Protein AF-T1EV14-F1 (afdb_monomer_lite)

Foldseek 3Di:
DDDDADPDDDCLPPPDDDPDPVVVVVSVVVVCPDNNVVVVVVVVVVVVVDDDDDDDQDDDDFPDPDPVRVVVVVCVSCVVVVNHPVNDPDDDDPPPDFLVVVVVVLVVVLVVLVVCLVVLVVVVVVCCVVPVPCLVPDPDVDDPPDPDPPVPCDVPDPPPPPVQDSSNVVSVVSNVVSVVVNVVSCVPSVDPVSVVVVVVWCVLLPDCPCLVVVCVVCVVPDDSVVVVVVSVVLNVVCVVVVHDPPHPVVVVVVVVVVVD

Secondary structure (DSSP, 8-state):
------SS--GGGTT---S-HHHHHHHHHHHHTSHHHHHHHHHHHHHHH-PPPP--------S--SHHHHHHHHHHHHHHTT--GGG-----------HHHHHHHHHHHHHHHHHHHHTHHHHHHHHHHH-HHHHHS---------PPPGGG--TTS--------HHHHHHHHHHHHHHHHHHHHHHHH--HHHHHHHHHHHHHTT--TTHHHHHHHTTTTS-HHHHHHHHHHHHHHHHHTT-----HHHHHHHHHHTT-

pLDDT: mean 75.26, std 12.66, range [36.59, 91.75]

Radius of gyration: 29.51 Å; chains: 1; bounding box: 65×47×76 Å

Structure (mmCIF, N/CA/C/O backbone):
data_AF-T1EV14-F1
#
_entry.id   AF-T1EV14-F1
#
loop_
_atom_site.group_PDB
_atom_site.id
_atom_site.type_symbol
_atom_site.label_atom_id
_atom_site.label_alt_id
_atom_site.label_comp_id
_atom_site.label_asym_id
_atom_site.label_entity_id
_atom_site.label_seq_id
_atom_site.pdbx_PDB_ins_code
_atom_site.Cartn_x
_atom_site.Cartn_y
_atom_site.Cartn_z
_atom_site.occupancy
_atom_site.B_iso_or_equiv
_atom_site.auth_seq_id
_atom_site.auth_comp_id
_atom_site.auth_asym_id
_atom_site.auth_atom_id
_atom_site.pdbx_PDB_model_num
ATOM 1 N N . MET A 1 1 ? -27.872 5.204 -32.846 1.00 36.59 1 MET A N 1
ATOM 2 C CA . MET A 1 1 ? -27.290 5.039 -34.197 1.00 36.59 1 MET A CA 1
ATOM 3 C C . MET A 1 1 ? -25.788 4.850 -34.005 1.00 36.59 1 MET A C 1
ATOM 5 O O . MET A 1 1 ? -25.143 5.779 -33.540 1.00 36.59 1 MET A O 1
ATOM 9 N N . GLY A 1 2 ? -25.266 3.631 -34.166 1.00 45.31 2 GLY A N 1
ATOM 10 C CA . GLY A 1 2 ? -23.868 3.319 -33.837 1.00 45.31 2 GLY A CA 1
ATOM 11 C C . GLY A 1 2 ? -22.901 3.924 -34.853 1.00 45.31 2 GLY A C 1
ATOM 12 O O . GLY A 1 2 ? -23.088 3.741 -36.054 1.00 45.31 2 GLY A O 1
ATOM 13 N N . LEU A 1 3 ? -21.887 4.653 -34.382 1.00 49.78 3 LEU A N 1
ATOM 14 C CA . LEU A 1 3 ? -20.785 5.104 -35.233 1.00 49.78 3 LEU A CA 1
ATOM 15 C C . LEU A 1 3 ? -19.987 3.872 -35.701 1.00 49.78 3 LEU A C 1
ATOM 17 O O . LEU A 1 3 ? -19.650 3.031 -34.865 1.00 49.78 3 LEU A O 1
ATOM 21 N N . PRO A 1 4 ? -19.676 3.732 -37.001 1.00 55.75 4 PRO A N 1
ATOM 22 C CA . PRO A 1 4 ? -18.829 2.644 -37.475 1.00 55.75 4 PRO A CA 1
ATOM 23 C C . PRO A 1 4 ? -17.410 2.835 -36.923 1.00 55.75 4 PRO A C 1
ATOM 25 O O . PRO A 1 4 ? -16.736 3.811 -37.253 1.00 55.75 4 PRO A O 1
ATOM 28 N N . PHE A 1 5 ? -16.977 1.922 -36.053 1.00 56.78 5 PHE A N 1
ATOM 29 C CA . PHE A 1 5 ? -15.622 1.910 -35.498 1.00 56.78 5 PHE A CA 1
ATOM 30 C C . PHE A 1 5 ? -14.610 1.443 -36.549 1.00 56.78 5 PHE A C 1
ATOM 32 O O . PHE A 1 5 ? -14.900 0.547 -37.348 1.00 56.78 5 PHE A O 1
ATOM 39 N N . SER A 1 6 ? -13.411 2.032 -36.550 1.00 61.56 6 SER A N 1
ATOM 40 C CA . SER A 1 6 ? -12.388 1.668 -37.532 1.00 61.56 6 SER A CA 1
ATOM 41 C C . SER A 1 6 ? -11.814 0.288 -37.213 1.00 61.56 6 SER A C 1
ATOM 43 O O . SER A 1 6 ? -11.165 0.093 -36.187 1.00 61.56 6 SER A O 1
ATOM 45 N N . SER A 1 7 ? -11.983 -0.679 -38.122 1.00 59.12 7 SER A N 1
ATOM 46 C CA . SER A 1 7 ? -11.382 -2.015 -37.971 1.00 59.12 7 SER A CA 1
ATOM 47 C C . SER A 1 7 ? -9.873 -2.035 -38.260 1.00 59.12 7 SER A C 1
ATOM 49 O O . SER A 1 7 ? -9.224 -3.067 -38.086 1.00 59.12 7 SER A O 1
ATOM 51 N N . LYS A 1 8 ? -9.310 -0.926 -38.761 1.00 58.88 8 LYS A N 1
ATOM 52 C CA . LYS A 1 8 ? -7.916 -0.817 -39.207 1.00 58.88 8 LYS A CA 1
ATOM 53 C C . LYS A 1 8 ? -7.187 0.246 -38.391 1.00 58.88 8 LYS A C 1
ATOM 55 O O . LYS A 1 8 ? -7.695 1.350 -38.200 1.00 58.88 8 LYS A O 1
ATOM 60 N N . LYS A 1 9 ? -5.979 -0.085 -37.930 1.00 60.19 9 LYS A N 1
ATOM 61 C CA . LYS A 1 9 ? -5.052 0.870 -37.311 1.00 60.19 9 LYS A CA 1
ATOM 62 C C . LYS A 1 9 ? -4.341 1.644 -38.424 1.00 60.19 9 LYS A C 1
ATOM 64 O O . LYS A 1 9 ? -3.832 1.026 -39.357 1.00 60.19 9 LYS A O 1
ATOM 69 N N . GLU A 1 10 ? -4.305 2.973 -38.350 1.00 61.81 10 GLU A N 1
ATOM 70 C CA . GLU A 1 10 ? -3.514 3.775 -39.291 1.00 61.81 10 GLU A CA 1
ATOM 71 C C . GLU A 1 10 ? -2.018 3.610 -38.995 1.00 61.81 10 GLU A C 1
ATOM 73 O O . GLU A 1 10 ? -1.542 3.952 -37.914 1.00 61.81 10 GLU A O 1
ATOM 78 N N . THR A 1 11 ? -1.259 3.117 -39.975 1.00 57.94 11 THR A N 1
ATOM 79 C CA . THR A 1 11 ? 0.198 2.907 -39.871 1.00 57.94 11 THR A CA 1
ATOM 80 C C . THR A 1 11 ? 1.001 4.209 -39.874 1.00 57.94 11 THR A C 1
ATOM 82 O O . THR A 1 11 ? 2.186 4.206 -39.534 1.00 57.94 11 THR A O 1
ATOM 85 N N . ALA A 1 12 ? 0.351 5.334 -40.203 1.00 56.31 12 ALA A N 1
ATOM 86 C CA . ALA A 1 12 ? 0.970 6.637 -40.445 1.00 56.31 12 ALA A CA 1
ATOM 87 C C . ALA A 1 12 ? 1.837 7.166 -39.289 1.00 56.31 12 ALA A C 1
ATOM 89 O O . ALA A 1 12 ? 2.718 7.981 -39.544 1.00 56.31 12 ALA A O 1
ATOM 90 N N . PHE A 1 13 ? 1.617 6.702 -38.054 1.00 59.62 13 PHE A N 1
ATOM 91 C CA . PHE A 1 13 ? 2.358 7.151 -36.867 1.00 59.62 13 PHE A CA 1
ATOM 92 C C . PHE A 1 13 ? 3.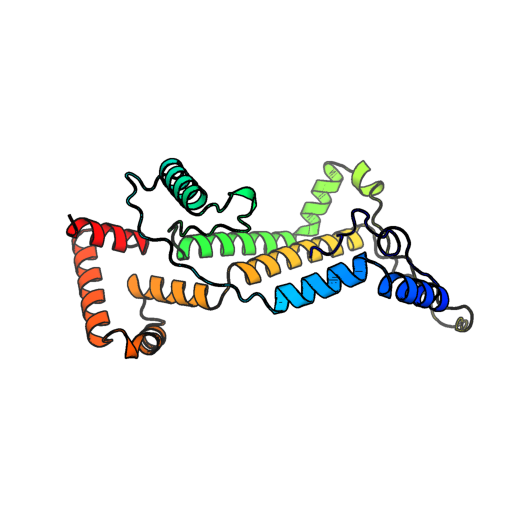126 6.041 -36.139 1.00 59.62 13 PHE A C 1
ATOM 94 O O . PHE A 1 13 ? 3.804 6.329 -35.158 1.00 59.62 13 PHE A O 1
ATOM 101 N N . ILE A 1 14 ? 3.023 4.785 -36.588 1.00 56.50 14 ILE A N 1
ATOM 102 C CA . ILE A 1 14 ? 3.592 3.629 -35.873 1.00 56.50 14 ILE A CA 1
ATOM 103 C C . ILE A 1 14 ? 4.782 3.036 -36.635 1.00 56.50 14 ILE A C 1
ATOM 105 O O . ILE A 1 14 ? 5.773 2.659 -36.016 1.00 56.50 14 ILE A O 1
ATOM 109 N N . GLU A 1 15 ? 4.719 2.981 -37.968 1.00 57.16 15 GLU A N 1
ATOM 110 C CA . GLU A 1 15 ? 5.706 2.237 -38.768 1.00 57.16 15 GLU A CA 1
ATOM 111 C C . GLU A 1 15 ? 6.774 3.127 -39.418 1.00 57.16 15 GLU A C 1
ATOM 113 O O . GLU A 1 15 ? 7.912 2.696 -39.598 1.00 57.16 15 GLU A O 1
ATOM 118 N N . THR A 1 16 ? 6.457 4.385 -39.741 1.00 58.09 16 THR A N 1
ATOM 119 C CA . THR A 1 16 ? 7.393 5.295 -40.422 1.00 58.09 16 THR A CA 1
ATOM 120 C C . THR A 1 16 ? 7.333 6.704 -39.844 1.00 58.09 16 THR A C 1
ATOM 122 O O . THR A 1 16 ? 6.307 7.371 -39.947 1.00 58.09 16 THR A O 1
ATOM 125 N N . GLY A 1 17 ? 8.441 7.180 -39.270 1.00 58.47 17 GLY A N 1
ATOM 126 C CA . GLY A 1 17 ? 8.577 8.563 -38.804 1.00 58.47 17 GLY A CA 1
ATOM 127 C C . GLY A 1 17 ? 8.750 9.576 -39.944 1.00 58.47 17 GLY A C 1
ATOM 128 O O . GLY A 1 17 ? 9.124 9.226 -41.067 1.00 58.47 17 GLY A O 1
ATOM 129 N N . PHE A 1 18 ? 8.513 10.857 -39.651 1.00 67.19 18 PHE A N 1
ATOM 130 C CA . PHE A 1 18 ? 8.659 11.944 -40.621 1.00 67.19 18 PHE A CA 1
ATOM 131 C C . PHE A 1 18 ? 9.980 12.693 -40.433 1.00 67.19 18 PHE A C 1
ATOM 133 O O . PHE A 1 18 ? 10.272 13.210 -39.362 1.00 67.19 18 PHE A O 1
ATOM 140 N N . ASN A 1 19 ? 10.755 12.825 -41.512 1.00 68.12 19 ASN A N 1
ATOM 141 C CA . ASN A 1 19 ? 11.995 13.618 -41.522 1.00 68.12 19 ASN A CA 1
ATOM 142 C C . ASN A 1 19 ? 11.795 15.032 -42.115 1.00 68.12 19 ASN A C 1
ATOM 144 O O . ASN A 1 19 ? 12.758 15.772 -42.290 1.00 68.12 19 ASN A O 1
ATOM 148 N N . ASN A 1 20 ? 10.560 15.403 -42.483 1.00 72.44 20 ASN A N 1
ATOM 149 C CA . ASN A 1 20 ? 10.223 16.676 -43.130 1.00 72.44 20 ASN A CA 1
ATOM 150 C C . ASN A 1 20 ? 8.884 17.215 -42.603 1.00 72.44 20 ASN A C 1
ATOM 152 O O . ASN A 1 20 ? 7.843 16.594 -42.823 1.00 72.44 20 ASN A O 1
ATOM 156 N N . ARG A 1 21 ? 8.912 18.416 -42.009 1.00 64.12 21 ARG A N 1
ATOM 157 C CA . ARG A 1 21 ? 7.740 19.100 -41.434 1.00 64.12 21 ARG A CA 1
ATOM 158 C C . ARG A 1 21 ? 6.582 19.316 -42.414 1.00 64.12 21 ARG A C 1
ATOM 160 O O . ARG A 1 21 ? 5.432 19.285 -41.996 1.00 64.12 21 ARG A O 1
ATOM 167 N N . LYS A 1 22 ? 6.844 19.525 -43.711 1.00 71.12 22 LYS A N 1
ATOM 168 C CA . LYS A 1 22 ? 5.762 19.676 -44.706 1.00 71.12 22 LYS A CA 1
ATOM 169 C C . LYS A 1 22 ? 4.992 18.366 -44.897 1.00 71.12 22 LYS A C 1
ATOM 171 O O . LYS A 1 22 ? 3.768 18.378 -44.908 1.00 71.12 22 LYS A O 1
ATOM 176 N N . LYS A 1 23 ? 5.710 17.241 -44.978 1.00 71.69 23 LYS A N 1
ATOM 177 C CA . LYS A 1 23 ? 5.116 15.899 -45.123 1.00 71.69 23 LYS A CA 1
ATOM 178 C C . LYS A 1 23 ? 4.392 15.457 -43.855 1.00 71.69 23 LYS A C 1
ATOM 180 O O . LYS A 1 23 ? 3.342 14.831 -43.930 1.00 71.69 23 LYS A O 1
ATOM 185 N N . GLU A 1 24 ? 4.950 15.812 -42.704 1.00 71.94 24 GLU A N 1
ATOM 186 C CA . GLU A 1 24 ? 4.323 15.613 -41.401 1.00 71.94 24 GLU A CA 1
ATOM 187 C C . GLU A 1 24 ? 2.983 16.359 -41.320 1.00 71.94 24 GLU A C 1
ATOM 189 O O . GLU A 1 24 ? 1.958 15.748 -41.036 1.00 71.94 24 GLU A O 1
ATOM 194 N N . LEU A 1 25 ? 2.957 17.648 -41.681 1.00 77.56 25 LEU A N 1
ATOM 195 C CA . LEU A 1 25 ? 1.736 18.459 -41.658 1.00 77.56 25 LEU A CA 1
ATOM 196 C C . LEU A 1 25 ? 0.642 17.916 -42.592 1.00 77.56 25 LEU A C 1
ATOM 198 O O . LEU A 1 25 ? -0.532 17.902 -42.226 1.00 77.56 25 LEU A O 1
ATOM 202 N N . GLU A 1 26 ? 1.004 17.447 -43.786 1.00 79.12 26 GLU A N 1
ATOM 203 C CA . GLU A 1 26 ? 0.056 16.802 -44.705 1.00 79.12 26 GLU A CA 1
ATOM 204 C C . GLU A 1 26 ? -0.540 15.518 -44.119 1.00 79.12 26 GLU A C 1
ATOM 206 O O . GLU A 1 26 ? -1.742 15.277 -44.240 1.00 79.12 26 GLU A O 1
ATOM 211 N N . LYS A 1 27 ? 0.278 14.710 -43.440 1.00 77.00 27 LYS A N 1
ATOM 212 C CA . LYS A 1 27 ? -0.164 13.463 -42.806 1.00 77.00 27 LYS A CA 1
ATOM 213 C C . LYS A 1 27 ? -1.013 13.713 -41.563 1.00 77.00 27 LYS A C 1
ATOM 215 O O . LYS A 1 27 ? -1.994 13.000 -41.376 1.00 77.00 27 LYS A O 1
ATOM 220 N N . PHE A 1 28 ? -0.726 14.762 -40.792 1.00 77.88 28 PHE A N 1
ATOM 221 C CA . PHE A 1 28 ? -1.601 15.221 -39.711 1.00 77.88 28 PHE A CA 1
ATOM 222 C C . PHE A 1 28 ? -2.968 15.668 -40.230 1.00 77.88 28 PHE A C 1
ATOM 224 O O . PHE A 1 28 ? -3.979 15.218 -39.705 1.00 77.88 28 PHE A O 1
ATOM 231 N N . LYS A 1 29 ? -3.020 16.468 -41.303 1.00 80.81 29 LYS A N 1
ATOM 232 C CA . LYS A 1 29 ? -4.295 16.884 -41.921 1.00 80.81 29 LYS A CA 1
ATOM 233 C C . LYS A 1 29 ? -5.101 15.704 -42.466 1.00 80.81 29 LYS A C 1
ATOM 235 O O . LYS A 1 29 ? -6.330 15.732 -42.449 1.00 80.81 29 LYS A O 1
ATOM 240 N N . LEU A 1 30 ? -4.422 14.676 -42.975 1.00 79.00 30 LEU A N 1
ATOM 241 C CA . LEU A 1 30 ? -5.070 13.446 -43.426 1.00 79.00 30 LEU A CA 1
ATOM 242 C C . LEU A 1 30 ? -5.628 12.644 -42.239 1.00 79.00 30 LEU A C 1
ATOM 244 O O . LEU A 1 30 ? -6.776 12.211 -42.293 1.00 79.00 30 LEU A O 1
ATOM 248 N N . HIS A 1 31 ? -4.844 12.505 -41.166 1.00 81.00 31 HIS A N 1
AT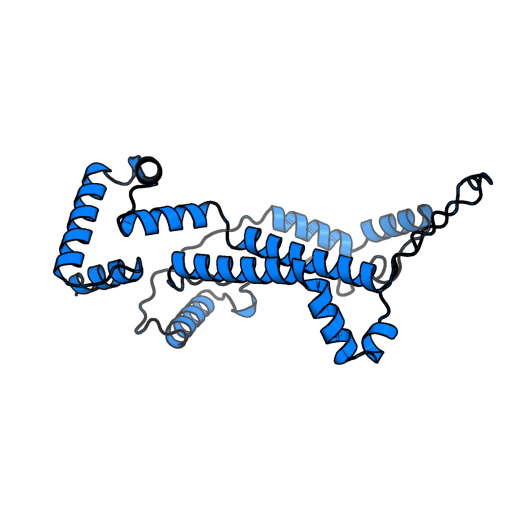OM 249 C CA . HIS A 1 31 ? -5.247 11.822 -39.937 1.00 81.00 31 HIS A CA 1
ATOM 250 C C . HIS A 1 31 ? -6.408 12.521 -39.227 1.00 81.00 31 HIS A C 1
ATOM 252 O O . HIS A 1 31 ? -7.358 11.863 -38.837 1.00 81.00 31 HIS A O 1
ATOM 258 N N . GLU A 1 32 ? -6.389 13.849 -39.116 1.00 80.31 32 GLU A N 1
ATOM 259 C CA . GLU A 1 32 ? -7.465 14.637 -38.496 1.00 80.31 32 GLU A CA 1
ATOM 260 C C . GLU A 1 32 ? -8.838 14.348 -39.132 1.00 80.31 32 GLU A C 1
ATOM 262 O O . GLU A 1 32 ? -9.870 14.310 -38.462 1.00 80.31 32 GLU A O 1
ATOM 267 N N . ARG A 1 33 ? -8.856 14.073 -40.442 1.00 81.00 33 ARG A N 1
ATOM 268 C CA . ARG A 1 33 ? -10.071 13.718 -41.191 1.00 81.00 33 ARG A CA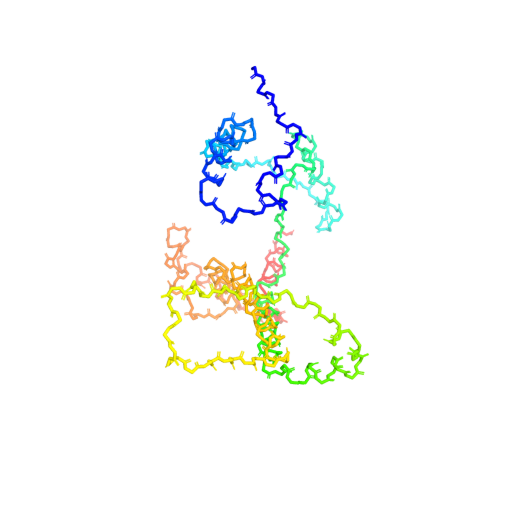 1
ATOM 269 C C . ARG A 1 33 ? -10.427 12.232 -41.104 1.00 81.00 33 ARG A C 1
ATOM 271 O O . ARG A 1 33 ? -11.531 11.861 -41.522 1.00 81.00 33 ARG A O 1
ATOM 278 N N . SER A 1 34 ? -9.527 11.396 -40.588 1.00 80.00 34 SER A N 1
ATOM 279 C CA . SER A 1 34 ? -9.682 9.946 -40.541 1.00 80.00 34 SER A CA 1
ATOM 280 C C . SER A 1 34 ? -10.694 9.498 -39.490 1.00 80.00 34 SER A C 1
ATOM 282 O O . SER A 1 34 ? -11.014 10.202 -38.528 1.00 80.00 34 SER A O 1
ATOM 284 N N . GLN A 1 35 ? -11.234 8.293 -39.685 1.00 77.19 35 GLN A N 1
ATOM 285 C CA . GLN A 1 35 ? -12.160 7.697 -38.723 1.00 77.19 35 GLN A CA 1
ATOM 286 C C . GLN A 1 35 ? -11.464 7.361 -37.401 1.00 77.19 35 GLN A C 1
ATOM 288 O O . GLN A 1 35 ? -12.082 7.506 -36.352 1.00 77.19 35 GLN A O 1
ATOM 293 N N . CYS A 1 36 ? -10.175 7.002 -37.429 1.00 75.94 36 CYS A N 1
ATOM 294 C CA . CYS A 1 36 ? -9.399 6.730 -36.220 1.00 75.94 36 CYS A CA 1
ATOM 295 C C . CYS A 1 36 ? -9.290 7.967 -35.320 1.00 75.94 36 CYS A C 1
ATOM 297 O O . CYS A 1 36 ? -9.462 7.849 -34.109 1.00 75.94 36 CYS A O 1
ATOM 299 N N . HIS A 1 37 ? -9.053 9.152 -35.897 1.00 80.56 37 HIS A N 1
ATOM 300 C CA . HIS A 1 37 ? -9.022 10.397 -35.130 1.00 80.56 37 HIS A CA 1
ATOM 301 C C . HIS A 1 37 ? -10.395 10.736 -34.547 1.00 80.56 37 HIS A C 1
ATOM 303 O O . HIS A 1 37 ? -10.513 10.985 -33.349 1.00 80.56 37 HIS A O 1
ATOM 309 N N . LYS A 1 38 ? -11.453 10.669 -35.365 1.00 79.88 38 LYS A N 1
ATOM 310 C CA . LYS A 1 38 ? -12.834 10.914 -34.913 1.00 79.88 38 LYS A CA 1
ATOM 311 C C . LYS A 1 38 ? -13.243 9.975 -33.779 1.00 79.88 38 LYS A C 1
ATOM 313 O O . LYS A 1 38 ? -13.837 10.420 -32.804 1.00 79.88 38 LYS A O 1
ATOM 318 N N . GLU A 1 39 ? -12.886 8.698 -33.879 1.00 78.12 39 GLU A N 1
ATOM 319 C CA . GLU A 1 39 ? -13.123 7.701 -32.837 1.00 78.12 39 GLU A CA 1
ATOM 320 C C . GLU A 1 39 ? -12.328 7.999 -31.560 1.00 78.12 39 GLU A C 1
ATOM 322 O O . GLU A 1 39 ? -12.884 7.914 -30.469 1.00 78.12 39 GLU A O 1
ATOM 327 N N . ALA A 1 40 ? -11.049 8.371 -31.669 1.00 76.94 40 ALA A N 1
ATOM 328 C CA . ALA A 1 40 ? -10.214 8.707 -30.517 1.00 76.94 40 ALA A CA 1
ATOM 329 C C . ALA A 1 40 ? -10.714 9.962 -29.785 1.00 76.94 40 ALA A C 1
ATOM 331 O O . ALA A 1 40 ? -10.808 9.962 -28.558 1.00 76.94 40 ALA A O 1
ATOM 332 N N . VAL A 1 41 ? -11.088 11.005 -30.532 1.00 79.94 41 VAL A N 1
ATOM 333 C CA . VAL A 1 41 ? -11.683 12.231 -29.983 1.00 79.94 41 VAL A CA 1
ATOM 334 C C . VAL A 1 41 ? -13.021 11.921 -29.324 1.00 79.94 41 VAL A C 1
ATOM 336 O O . VAL A 1 41 ? -13.246 12.348 -28.194 1.00 79.94 41 VAL A O 1
ATOM 339 N N . PHE A 1 42 ? -13.876 11.125 -29.974 1.00 75.12 42 PHE A N 1
ATOM 340 C CA . PHE A 1 42 ? -15.146 10.692 -29.397 1.00 75.12 42 PHE A CA 1
ATOM 341 C C . PHE A 1 42 ? -14.932 9.902 -28.104 1.00 75.12 42 PHE A C 1
ATOM 343 O O . PHE A 1 42 ? -15.506 10.271 -27.090 1.00 75.12 42 PHE A O 1
ATOM 350 N N . LYS A 1 43 ? -14.046 8.896 -28.098 1.00 74.06 43 LYS A N 1
ATOM 351 C CA . LYS A 1 43 ? -13.703 8.106 -26.903 1.00 74.06 43 LYS A CA 1
ATOM 352 C C . LYS A 1 43 ? -13.158 8.973 -25.774 1.00 74.06 43 LYS A C 1
ATOM 354 O O . LYS A 1 43 ? -13.582 8.809 -24.637 1.00 74.06 43 LYS A O 1
ATOM 359 N N . SER A 1 44 ? -12.252 9.905 -26.075 1.00 70.44 44 SER A N 1
ATOM 360 C CA . SER A 1 44 ? -11.701 10.839 -25.088 1.00 70.44 44 SER A CA 1
ATOM 361 C C . SER A 1 44 ? -12.776 11.768 -24.521 1.00 70.44 44 SER A C 1
ATOM 363 O O . SER A 1 44 ? -12.791 12.023 -23.319 1.00 70.44 44 SER A O 1
ATOM 365 N N . HIS A 1 45 ? -13.703 12.231 -25.361 1.00 72.25 45 HIS A N 1
ATOM 366 C CA . HIS A 1 45 ? -14.828 13.057 -24.942 1.00 72.25 45 HIS A CA 1
ATOM 367 C C . HIS A 1 45 ? -15.840 12.266 -24.101 1.00 72.25 45 HIS A C 1
ATOM 369 O O . HIS A 1 45 ? -16.224 12.726 -23.033 1.00 72.25 45 HIS A O 1
ATOM 375 N N . THR A 1 46 ? -16.209 11.048 -24.510 1.00 61.09 46 THR A N 1
ATOM 376 C CA . THR A 1 46 ? -17.109 10.176 -23.741 1.00 61.09 46 THR A CA 1
ATOM 377 C C . THR A 1 46 ? -16.487 9.711 -22.429 1.00 61.09 46 THR A C 1
ATOM 379 O O . THR A 1 46 ? -17.184 9.671 -21.428 1.00 61.09 46 THR A O 1
ATOM 382 N N . MET A 1 47 ? -15.180 9.419 -22.395 1.00 62.12 47 MET A N 1
ATOM 383 C CA . MET A 1 47 ? -14.468 9.081 -21.154 1.00 62.12 47 MET A CA 1
ATOM 384 C C . MET A 1 47 ? -14.370 10.272 -20.199 1.00 62.12 47 MET A C 1
ATOM 386 O O . MET A 1 47 ? -14.341 10.074 -18.993 1.00 62.12 47 MET A O 1
ATOM 390 N N . LYS A 1 48 ? -14.333 11.505 -20.723 1.00 58.88 48 LYS A N 1
ATOM 391 C CA . LYS A 1 48 ? -14.447 12.722 -19.906 1.00 58.88 48 LYS A CA 1
ATOM 392 C C . LYS A 1 48 ? -15.859 12.955 -19.361 1.00 58.88 48 LYS A C 1
ATOM 394 O O . LYS A 1 48 ? -15.991 13.710 -18.410 1.00 58.88 48 LYS A O 1
ATOM 399 N N . LEU A 1 49 ? -16.881 12.367 -19.983 1.00 53.03 49 LEU A N 1
ATOM 400 C CA . LEU A 1 49 ? -18.286 12.495 -19.581 1.00 53.03 49 LEU A CA 1
ATOM 401 C C . LEU A 1 49 ? -18.755 11.352 -18.670 1.00 53.03 49 LEU A C 1
ATOM 403 O O . LEU A 1 49 ? -19.752 11.516 -17.978 1.00 53.03 49 LEU A O 1
ATOM 407 N N . SER A 1 50 ? -18.071 10.205 -18.670 1.00 55.78 50 SER A N 1
ATOM 408 C CA . SER A 1 50 ? -18.338 9.119 -17.729 1.00 55.78 50 SER A CA 1
ATOM 409 C C . SER A 1 50 ? -17.555 9.355 -16.442 1.00 55.78 50 SER A C 1
ATOM 411 O O . SER A 1 50 ? -16.357 9.066 -16.380 1.00 55.78 50 SER A O 1
ATOM 413 N N . GLU A 1 51 ? -18.217 9.880 -15.421 1.00 63.91 51 GLU A N 1
ATOM 414 C CA . GLU A 1 51 ? -17.688 9.816 -14.062 1.00 63.91 51 GLU A CA 1
ATOM 415 C C . GLU A 1 51 ? -17.735 8.363 -13.572 1.00 63.91 51 GLU A C 1
ATOM 417 O O . GLU A 1 51 ? -18.590 7.573 -13.979 1.00 63.91 51 GLU A O 1
ATOM 422 N N . ALA A 1 52 ? -16.751 7.972 -12.763 1.00 70.94 52 ALA A N 1
ATOM 423 C CA . ALA A 1 52 ? -16.758 6.657 -12.143 1.00 70.94 52 ALA A CA 1
ATOM 424 C C . ALA A 1 52 ? -17.849 6.642 -11.066 1.00 70.94 52 ALA A C 1
ATOM 426 O O . ALA A 1 52 ? -17.762 7.390 -10.097 1.00 70.94 52 ALA A O 1
ATOM 427 N N . GLU A 1 53 ? -18.865 5.803 -11.245 1.00 72.19 53 GLU A N 1
ATOM 428 C CA . GLU A 1 53 ? -19.902 5.593 -10.238 1.00 72.19 53 GLU A CA 1
ATOM 429 C C . GLU A 1 53 ? -19.512 4.420 -9.334 1.00 72.19 53 GLU A C 1
ATOM 431 O O . GLU A 1 53 ? -19.238 3.311 -9.804 1.00 72.19 53 GLU A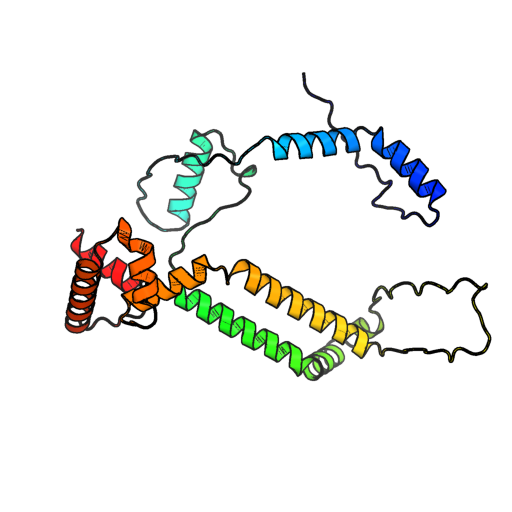 O 1
ATOM 436 N N . GLU A 1 54 ? -19.486 4.666 -8.025 1.00 80.38 54 GLU A N 1
ATOM 437 C CA . GLU A 1 54 ? -19.309 3.624 -7.018 1.00 80.38 54 GLU A CA 1
ATOM 438 C C . GLU A 1 54 ? -20.675 3.067 -6.616 1.00 80.38 54 GLU A C 1
ATOM 440 O O . GLU A 1 54 ? -21.563 3.798 -6.178 1.00 80.38 54 GLU A O 1
ATOM 445 N N . MET A 1 55 ? -20.850 1.753 -6.768 1.00 81.25 55 MET A N 1
ATOM 446 C CA . MET A 1 55 ? -22.100 1.070 -6.451 1.00 81.25 55 MET A CA 1
ATOM 447 C C . MET A 1 55 ? -21.864 0.025 -5.367 1.00 81.25 55 MET A C 1
ATOM 449 O O . MET A 1 55 ? -21.101 -0.924 -5.553 1.00 81.25 55 MET A O 1
ATOM 453 N N . PHE A 1 56 ? -22.557 0.177 -4.238 1.00 85.50 56 PHE A N 1
ATOM 454 C CA . PHE A 1 56 ? -22.591 -0.852 -3.207 1.00 85.50 56 PHE A CA 1
ATOM 455 C C . PHE A 1 56 ? -23.474 -2.021 -3.660 1.00 85.50 56 PHE A C 1
ATOM 457 O O . PHE A 1 56 ? -24.665 -1.856 -3.912 1.00 85.50 56 PHE A O 1
ATOM 464 N N . VAL A 1 57 ? -22.879 -3.210 -3.763 1.00 84.50 57 VAL A N 1
ATOM 465 C CA . VAL A 1 57 ? -23.525 -4.401 -4.341 1.00 84.50 57 VAL A CA 1
ATOM 466 C C . VAL A 1 57 ? -24.245 -5.261 -3.288 1.00 84.50 57 VAL A C 1
ATOM 468 O O . VAL A 1 57 ? -25.134 -6.043 -3.629 1.00 84.50 57 VAL A O 1
ATOM 471 N N . GLY A 1 58 ? -23.872 -5.132 -2.011 1.00 84.25 58 GLY A N 1
ATOM 472 C CA . GLY A 1 58 ? -24.476 -5.863 -0.893 1.00 84.25 58 GLY A CA 1
ATOM 473 C C . GLY A 1 58 ? -23.476 -6.645 -0.039 1.00 84.25 58 GLY A C 1
ATOM 474 O O . GLY A 1 58 ? -22.311 -6.809 -0.399 1.00 84.25 58 GLY A O 1
ATOM 475 N N . PHE A 1 59 ? -23.963 -7.151 1.096 1.00 85.88 59 PHE A N 1
ATOM 476 C CA . PHE A 1 59 ? -23.224 -8.066 1.966 1.00 85.88 59 PHE A CA 1
ATOM 477 C C . PHE A 1 59 ? -23.486 -9.514 1.558 1.00 85.88 59 PHE A C 1
ATOM 479 O O . PHE A 1 59 ? -24.638 -9.928 1.424 1.00 85.88 59 PHE A O 1
ATOM 486 N N . TYR A 1 60 ? -22.415 -10.289 1.403 1.00 85.19 60 TYR A N 1
ATOM 487 C CA . TYR A 1 60 ? -22.483 -11.698 1.031 1.00 85.19 60 TYR A CA 1
ATOM 488 C C . TYR A 1 60 ? -21.838 -12.543 2.121 1.00 85.19 60 TYR A C 1
ATOM 490 O O . TYR A 1 60 ? -20.652 -12.391 2.410 1.00 85.19 60 TYR A O 1
ATOM 498 N N . GLY A 1 61 ? -22.634 -13.420 2.734 1.00 84.62 61 GLY A N 1
ATOM 499 C CA . GLY A 1 61 ? -22.121 -14.410 3.673 1.00 84.62 61 GLY A CA 1
ATOM 500 C C . GLY A 1 61 ? -21.195 -15.390 2.957 1.00 84.62 61 GLY A C 1
ATOM 501 O O . GLY A 1 61 ? -21.517 -15.874 1.873 1.00 84.62 61 GLY A O 1
ATOM 502 N N . VAL A 1 62 ? -20.049 -15.675 3.568 1.00 83.50 62 VAL A N 1
ATOM 503 C CA . VAL A 1 62 ? -19.069 -16.654 3.089 1.00 83.50 62 VAL A CA 1
ATOM 504 C C . VAL A 1 62 ? -18.811 -17.670 4.188 1.00 83.50 62 VAL A C 1
ATOM 506 O O . VAL A 1 62 ? -18.598 -17.302 5.338 1.00 83.50 62 VAL A O 1
ATOM 509 N N . GLU A 1 63 ? -18.798 -18.949 3.821 1.00 78.00 63 GLU A N 1
ATOM 510 C CA . GLU A 1 63 ? -18.525 -20.054 4.750 1.00 78.00 63 GLU A CA 1
ATOM 511 C C . GLU A 1 63 ? -17.049 -20.100 5.188 1.00 78.00 63 GLU A C 1
ATOM 513 O O . GLU A 1 63 ? -16.707 -20.713 6.195 1.00 78.00 63 GLU A O 1
ATOM 518 N N . SER A 1 64 ? -16.153 -19.462 4.423 1.00 73.06 64 SER A N 1
ATOM 519 C CA . SER A 1 64 ? -14.709 -19.438 4.660 1.00 73.06 64 SER A CA 1
ATOM 520 C C . SER A 1 64 ? -14.050 -18.243 3.959 1.00 73.06 64 SER A C 1
ATOM 522 O O . SER A 1 64 ? -14.472 -17.842 2.875 1.00 73.06 64 SER A O 1
ATOM 524 N N . THR A 1 65 ? -12.967 -17.712 4.534 1.00 79.31 65 THR A N 1
ATOM 525 C CA . THR A 1 65 ? -12.117 -16.655 3.947 1.00 79.31 65 THR A CA 1
ATOM 526 C C . THR A 1 65 ? -11.033 -17.199 3.008 1.00 79.31 65 THR A C 1
ATOM 528 O O . THR A 1 65 ? -10.116 -16.480 2.611 1.00 79.31 65 THR A O 1
ATOM 531 N N . THR A 1 66 ? -11.115 -18.476 2.623 1.00 76.50 66 THR A N 1
ATOM 532 C CA . THR A 1 66 ? -10.213 -19.048 1.617 1.00 76.50 66 THR A CA 1
ATOM 533 C C . THR A 1 66 ? -10.414 -18.389 0.252 1.00 76.50 66 THR A C 1
ATOM 535 O O . THR A 1 66 ? -11.523 -18.021 -0.142 1.00 76.50 66 THR A O 1
ATOM 538 N N . SER A 1 67 ? -9.330 -18.288 -0.519 1.00 72.75 67 SER A N 1
ATOM 539 C CA . SER A 1 67 ? -9.346 -17.689 -1.860 1.00 72.75 67 SER A CA 1
ATOM 540 C C . SER A 1 67 ? -10.359 -18.354 -2.799 1.00 72.75 67 SER A C 1
ATOM 542 O O . SER A 1 67 ? -11.004 -17.669 -3.590 1.00 72.75 67 SER A O 1
ATOM 544 N N . ALA A 1 68 ? -10.544 -19.672 -2.685 1.00 76.62 68 ALA A N 1
ATOM 545 C CA . ALA A 1 68 ? -11.516 -20.425 -3.473 1.00 76.62 68 ALA A CA 1
ATOM 546 C C . ALA A 1 68 ? -12.971 -20.053 -3.134 1.00 76.62 68 ALA A C 1
ATOM 548 O O . ALA A 1 68 ? -13.770 -19.821 -4.045 1.00 76.62 68 ALA A O 1
ATOM 549 N N . ALA A 1 69 ? -13.304 -19.949 -1.842 1.00 79.19 69 ALA A N 1
ATOM 550 C CA . ALA A 1 69 ? -14.641 -19.573 -1.389 1.00 79.19 69 ALA A CA 1
ATOM 551 C C . ALA A 1 69 ? -14.990 -18.142 -1.830 1.00 79.19 69 ALA A C 1
ATOM 553 O O . ALA A 1 69 ? -16.018 -17.931 -2.476 1.00 79.19 69 ALA A O 1
ATOM 554 N N . LEU A 1 70 ? -14.088 -17.182 -1.602 1.00 84.94 70 LEU A N 1
ATOM 555 C CA . LEU A 1 70 ? -14.279 -15.785 -2.010 1.00 84.94 70 LEU A CA 1
ATOM 556 C C . LEU A 1 70 ? -14.415 -15.638 -3.531 1.00 84.94 70 LEU A C 1
ATOM 558 O O . LEU A 1 70 ? -15.311 -14.941 -4.008 1.00 84.94 70 LEU A O 1
ATOM 562 N N . TYR A 1 71 ? -13.578 -16.334 -4.309 1.00 87.00 71 TYR A N 1
ATOM 563 C CA . TYR A 1 71 ? -13.665 -16.309 -5.770 1.00 87.00 71 TYR A CA 1
ATOM 564 C C . TYR A 1 71 ? -15.032 -16.787 -6.272 1.00 87.00 71 TYR A C 1
ATOM 566 O O . TYR A 1 71 ? -15.601 -16.176 -7.178 1.00 87.00 71 TYR A O 1
ATOM 574 N N . SER A 1 72 ? -15.574 -17.856 -5.679 1.00 88.94 72 SER A N 1
ATOM 575 C CA . SER A 1 72 ? -16.876 -18.397 -6.077 1.00 88.94 72 SER A CA 1
ATOM 576 C C . SER A 1 72 ? -18.012 -17.396 -5.849 1.00 88.94 72 SER A C 1
ATOM 578 O O . SER A 1 72 ? -18.803 -17.159 -6.762 1.00 88.94 72 SER A O 1
ATOM 580 N N . VAL A 1 73 ? -18.026 -16.732 -4.688 1.00 89.44 73 VAL A N 1
ATOM 581 C CA . VAL A 1 73 ? -19.042 -15.735 -4.328 1.00 89.44 73 VAL A CA 1
ATOM 582 C C . VAL A 1 73 ? -18.938 -14.500 -5.214 1.00 89.44 73 VAL A C 1
ATOM 584 O O . VAL A 1 73 ? -19.938 -14.039 -5.751 1.00 89.44 73 VAL A O 1
ATOM 587 N N . ILE A 1 74 ? -17.731 -13.987 -5.449 1.00 88.69 74 ILE A N 1
ATOM 588 C CA . ILE A 1 74 ? -17.532 -12.805 -6.299 1.00 88.69 74 ILE A CA 1
ATOM 589 C C . ILE A 1 74 ? -17.941 -13.094 -7.741 1.00 88.69 74 ILE A C 1
ATOM 591 O O . ILE A 1 74 ? -18.592 -12.268 -8.380 1.00 88.69 74 ILE A O 1
ATOM 595 N N . LYS A 1 75 ? -17.585 -14.273 -8.257 1.00 89.88 75 LYS A N 1
ATOM 596 C CA . LYS A 1 75 ? -17.990 -14.695 -9.596 1.00 89.88 75 LYS A CA 1
ATOM 597 C C . LYS A 1 75 ? -19.512 -14.783 -9.709 1.00 89.88 75 LYS A C 1
ATOM 599 O O . LYS A 1 75 ? -20.054 -14.304 -10.699 1.00 89.88 75 LYS A O 1
ATOM 604 N N . ASP A 1 76 ? -20.185 -15.355 -8.712 1.00 91.69 76 ASP A N 1
ATOM 605 C CA . ASP A 1 76 ? -21.648 -15.413 -8.656 1.00 91.69 76 ASP A CA 1
ATOM 606 C C . ASP A 1 76 ? -22.283 -14.013 -8.646 1.00 91.69 76 ASP A C 1
ATOM 608 O O . ASP A 1 76 ? -23.148 -13.718 -9.470 1.00 91.69 76 ASP A O 1
ATOM 612 N N . VAL A 1 77 ? -21.797 -13.116 -7.781 1.00 91.06 77 VAL A N 1
ATOM 613 C CA . VAL A 1 77 ? -22.262 -11.724 -7.702 1.00 91.06 77 VAL A CA 1
ATOM 614 C C . VAL A 1 77 ? -22.120 -11.037 -9.057 1.00 91.06 77 VAL A C 1
ATOM 616 O O . VAL A 1 77 ? -23.097 -10.531 -9.600 1.00 91.06 77 VAL A O 1
ATOM 619 N N . LEU A 1 78 ? -20.929 -11.061 -9.652 1.00 90.00 78 LEU A N 1
ATOM 620 C CA . LEU A 1 78 ? -20.675 -10.400 -10.932 1.00 90.00 78 LEU A CA 1
ATOM 621 C C . LEU A 1 78 ? -21.565 -10.951 -12.057 1.00 90.00 78 LEU A C 1
ATOM 623 O O . LEU A 1 78 ? -22.089 -10.178 -12.859 1.00 90.00 78 LEU A O 1
ATOM 627 N N . LEU A 1 79 ? -21.819 -12.263 -12.074 1.00 89.75 79 LEU A N 1
ATOM 628 C CA . LEU A 1 79 ? -22.762 -12.874 -13.012 1.00 89.75 79 LEU A CA 1
ATOM 629 C C . LEU A 1 79 ? -24.204 -12.400 -12.782 1.00 89.75 79 LEU A C 1
ATOM 631 O O . LEU A 1 79 ? -24.885 -12.084 -13.757 1.00 89.75 79 LEU A O 1
ATOM 635 N N . ARG A 1 80 ? -24.661 -12.281 -11.528 1.00 90.31 80 ARG A N 1
ATOM 636 C CA . ARG A 1 80 ? -26.006 -11.770 -11.196 1.00 90.31 80 ARG A CA 1
ATOM 637 C C . ARG A 1 80 ? -26.236 -10.335 -11.664 1.00 90.31 80 ARG A C 1
ATOM 639 O O . ARG A 1 80 ? -27.341 -10.012 -12.088 1.00 90.31 80 ARG A O 1
ATOM 646 N N . PHE A 1 81 ? -25.202 -9.498 -11.645 1.00 87.88 81 PHE A N 1
ATOM 647 C CA . PHE A 1 81 ? -25.266 -8.124 -12.160 1.00 87.88 81 PHE A CA 1
ATOM 648 C C . PHE A 1 81 ? -24.982 -8.019 -13.666 1.00 87.88 81 PHE A C 1
ATOM 650 O O . PHE A 1 81 ? -24.891 -6.914 -14.198 1.00 87.88 81 PHE A O 1
ATOM 657 N N . ASN A 1 82 ? -24.855 -9.150 -14.371 1.00 89.19 82 ASN A N 1
ATOM 658 C CA . ASN A 1 82 ? -24.493 -9.203 -15.789 1.00 89.19 82 ASN A CA 1
ATOM 659 C C . ASN A 1 82 ? -23.186 -8.436 -16.093 1.00 89.19 82 ASN A C 1
ATOM 661 O O . ASN A 1 82 ? -23.031 -7.813 -17.146 1.00 89.19 82 ASN A O 1
ATOM 665 N N . LEU A 1 83 ? -22.243 -8.478 -15.147 1.00 85.00 83 LEU A N 1
ATOM 666 C CA . LEU A 1 83 ? -20.912 -7.888 -15.228 1.00 85.00 83 LEU A CA 1
ATOM 667 C C . LEU A 1 83 ? -19.904 -9.009 -15.518 1.00 85.00 83 LEU A C 1
ATOM 669 O O . LEU A 1 83 ? -19.405 -9.654 -14.596 1.00 85.00 83 LEU A O 1
ATOM 673 N N . PRO A 1 84 ? -19.594 -9.305 -16.792 1.00 84.88 84 PRO A N 1
ATOM 674 C CA . PRO A 1 84 ? -18.693 -10.400 -17.114 1.00 84.88 84 PRO A CA 1
ATOM 675 C C . PRO A 1 84 ? -17.286 -10.114 -16.583 1.00 84.88 84 PRO A C 1
ATOM 677 O O . PRO A 1 84 ? -16.754 -9.017 -16.757 1.00 84.88 84 PRO A O 1
ATOM 680 N N . LEU A 1 85 ? -16.649 -11.138 -16.005 1.00 79.88 85 LEU A N 1
ATOM 681 C CA . LEU A 1 85 ? -15.307 -11.045 -15.413 1.00 79.88 85 LEU A CA 1
ATOM 682 C C . LEU A 1 85 ? -14.254 -10.485 -16.388 1.00 79.88 85 LEU A C 1
ATOM 684 O O . LEU A 1 85 ? -13.299 -9.840 -15.970 1.00 79.88 85 LEU A O 1
ATOM 688 N N . SER A 1 86 ? -14.441 -10.703 -17.695 1.00 85.50 86 SER A N 1
ATOM 689 C CA . SER A 1 86 ? -13.585 -10.167 -18.763 1.00 85.50 86 SER A CA 1
ATOM 690 C C . SER A 1 86 ? -13.554 -8.638 -18.820 1.00 85.50 86 SER A C 1
ATOM 692 O O . SER A 1 86 ? -12.605 -8.063 -19.350 1.00 85.50 86 SER A O 1
ATOM 694 N N . ASN A 1 87 ? -14.591 -7.981 -18.300 1.00 82.25 87 ASN A N 1
ATOM 695 C CA . ASN A 1 87 ? -14.709 -6.528 -18.267 1.00 82.25 87 ASN A CA 1
ATOM 696 C C . ASN A 1 87 ? -14.159 -5.930 -16.961 1.00 82.25 87 ASN A C 1
ATOM 698 O O . ASN A 1 87 ? -14.002 -4.711 -16.880 1.00 82.25 87 ASN A O 1
ATOM 702 N N . CYS A 1 88 ? -13.822 -6.753 -15.962 1.00 79.69 88 CYS A N 1
ATOM 703 C CA . CYS A 1 88 ? -13.185 -6.294 -14.732 1.00 79.69 88 CYS A CA 1
ATOM 704 C C . CYS A 1 88 ? -11.748 -5.836 -15.023 1.00 79.69 88 CYS A C 1
ATOM 706 O O . CYS A 1 88 ? -10.899 -6.621 -15.443 1.00 79.69 88 CYS A O 1
ATOM 708 N N . ARG A 1 89 ? -11.464 -4.549 -14.795 1.00 81.81 89 ARG A N 1
ATOM 709 C CA . ARG A 1 89 ? -10.142 -3.942 -15.050 1.00 81.81 89 ARG A CA 1
ATOM 710 C C . ARG A 1 89 ? -9.186 -4.014 -13.862 1.00 81.81 89 ARG A C 1
ATOM 712 O O . ARG A 1 89 ? -7.982 -3.883 -14.055 1.00 81.81 89 ARG A O 1
ATOM 719 N N . GLY A 1 90 ? -9.713 -4.227 -12.663 1.00 74.94 90 GLY A N 1
ATOM 720 C CA . GLY A 1 90 ? -8.946 -4.328 -11.431 1.00 74.94 90 GLY A CA 1
ATOM 721 C C . GLY A 1 90 ? -9.790 -4.956 -10.332 1.00 74.94 90 GLY A C 1
ATOM 722 O O . GLY A 1 90 ? -11.017 -4.882 -10.367 1.00 74.94 90 GLY A O 1
ATOM 723 N N . GLN A 1 91 ? -9.118 -5.610 -9.393 1.00 70.56 91 GLN A N 1
ATOM 724 C CA . GLN A 1 91 ? -9.705 -6.181 -8.186 1.00 70.56 91 GLN A CA 1
ATOM 725 C C . GLN A 1 91 ? -8.788 -5.791 -7.026 1.00 70.56 91 GLN A C 1
ATOM 727 O O . GLN A 1 91 ? -7.568 -5.924 -7.143 1.00 70.56 91 GLN A O 1
ATOM 732 N N . CYS A 1 92 ? -9.368 -5.293 -5.938 1.00 67.38 92 CYS A N 1
ATOM 733 C CA . CYS A 1 92 ? -8.648 -4.927 -4.725 1.00 67.38 92 CYS A CA 1
ATOM 734 C C . CYS A 1 92 ? -9.230 -5.752 -3.579 1.00 67.38 92 CYS A C 1
ATOM 736 O O . CYS A 1 92 ? -10.402 -5.596 -3.252 1.00 67.38 92 CYS A O 1
ATOM 738 N N . TYR A 1 93 ? -8.415 -6.633 -3.008 1.00 64.31 93 TYR A N 1
ATOM 739 C CA . TYR A 1 93 ? -8.749 -7.400 -1.813 1.00 64.31 93 TYR A CA 1
ATOM 740 C C . TYR A 1 93 ? -7.820 -6.939 -0.703 1.00 64.31 93 TYR A C 1
ATOM 742 O O . TYR A 1 93 ? -6.598 -6.947 -0.885 1.00 64.31 93 TYR A O 1
ATOM 750 N N . ASP A 1 94 ? -8.377 -6.542 0.432 1.00 62.06 94 ASP A N 1
ATOM 751 C CA . ASP A 1 94 ? -7.633 -6.343 1.664 1.00 62.06 94 ASP A CA 1
ATOM 752 C C . ASP A 1 94 ? -7.252 -7.714 2.234 1.00 62.06 94 ASP A C 1
ATOM 754 O O . ASP A 1 94 ? -7.813 -8.237 3.189 1.00 62.06 94 ASP A O 1
ATOM 758 N N . GLY A 1 95 ? -6.242 -8.336 1.630 1.00 53.06 95 GLY A N 1
ATOM 759 C CA . GLY A 1 95 ? -5.482 -9.341 2.352 1.00 53.06 95 GLY A CA 1
ATOM 760 C C . GLY A 1 95 ? -4.789 -8.617 3.496 1.00 53.06 95 GLY A C 1
ATOM 761 O O . GLY A 1 95 ? -3.750 -8.007 3.257 1.00 53.06 95 GLY A O 1
ATOM 762 N N . ALA A 1 96 ? -5.371 -8.641 4.696 1.00 47.09 96 ALA A N 1
ATOM 763 C CA . ALA A 1 96 ? -4.779 -8.116 5.923 1.00 47.09 96 ALA A CA 1
ATOM 764 C C . ALA A 1 96 ? -3.517 -8.923 6.287 1.00 47.09 96 ALA A C 1
ATOM 766 O O . ALA A 1 96 ? -3.484 -9.703 7.229 1.00 47.09 96 ALA A O 1
ATOM 767 N N . ARG A 1 97 ? -2.465 -8.784 5.480 1.00 48.22 97 ARG A N 1
ATOM 768 C CA . ARG A 1 97 ? -1.087 -8.959 5.922 1.00 48.22 97 ARG A CA 1
ATOM 769 C C . ARG A 1 97 ? -0.670 -7.611 6.486 1.00 48.22 97 ARG A C 1
ATOM 771 O O . ARG A 1 97 ? -0.984 -6.584 5.886 1.00 48.22 97 ARG A O 1
ATOM 778 N N . ASN A 1 98 ? -0.012 -7.639 7.636 1.00 58.12 98 ASN A N 1
ATOM 779 C CA . ASN A 1 98 ? 0.339 -6.470 8.439 1.00 58.12 98 ASN A CA 1
ATOM 780 C C . ASN A 1 98 ? 0.895 -5.360 7.536 1.00 58.12 98 ASN A C 1
ATOM 782 O O . ASN A 1 98 ? 1.842 -5.596 6.775 1.00 58.12 98 ASN A O 1
ATOM 786 N N . MET A 1 99 ? 0.308 -4.162 7.582 1.00 65.56 99 MET A N 1
ATOM 787 C CA . MET A 1 99 ? 0.778 -3.036 6.765 1.00 65.56 99 MET A CA 1
ATOM 788 C C . MET A 1 99 ? 2.235 -2.716 7.124 1.00 65.56 99 MET A C 1
ATOM 790 O O . MET A 1 99 ? 3.049 -2.453 6.234 1.00 65.56 99 MET A O 1
ATOM 794 N N . ALA A 1 100 ? 2.597 -2.889 8.398 1.00 65.50 100 ALA A N 1
ATOM 795 C CA . ALA A 1 100 ? 3.968 -2.903 8.892 1.00 65.50 100 ALA A CA 1
ATOM 796 C C . ALA A 1 100 ? 4.876 -3.957 8.222 1.00 65.50 100 ALA A C 1
ATOM 798 O O . ALA A 1 100 ? 5.997 -3.631 7.824 1.00 65.50 100 ALA A O 1
ATOM 799 N N . GLU A 1 101 ? 4.425 -5.202 8.033 1.00 69.50 101 GLU A N 1
ATOM 800 C CA . GLU A 1 101 ? 5.224 -6.235 7.352 1.00 69.50 101 GLU A CA 1
ATOM 801 C C . GLU A 1 101 ? 5.418 -5.924 5.872 1.00 69.50 101 GLU A C 1
ATOM 803 O O . GLU A 1 101 ? 6.537 -6.021 5.363 1.00 69.50 101 GLU A O 1
ATOM 808 N N . ALA A 1 102 ? 4.346 -5.525 5.184 1.00 71.50 102 ALA A N 1
ATOM 809 C CA . ALA A 1 102 ? 4.416 -5.121 3.786 1.00 71.50 102 ALA A CA 1
ATOM 810 C C . ALA A 1 102 ? 5.392 -3.947 3.618 1.00 71.50 102 ALA A C 1
ATOM 812 O O . ALA A 1 102 ? 6.263 -3.980 2.744 1.00 71.50 102 ALA A O 1
ATOM 813 N N . HIS A 1 103 ? 5.314 -2.954 4.509 1.00 76.62 103 HIS A N 1
ATOM 814 C CA . HIS A 1 103 ? 6.242 -1.831 4.544 1.00 76.62 103 HIS A CA 1
ATOM 815 C C . HIS A 1 103 ? 7.690 -2.288 4.777 1.00 76.62 103 HIS A C 1
ATOM 817 O O . HIS A 1 103 ? 8.589 -1.874 4.040 1.00 76.62 103 HIS A O 1
ATOM 823 N N . ARG A 1 104 ? 7.925 -3.203 5.728 1.00 78.69 104 ARG A N 1
ATOM 824 C CA . ARG A 1 104 ? 9.255 -3.761 6.022 1.00 78.69 104 ARG A CA 1
ATOM 825 C C . ARG A 1 104 ? 9.845 -4.503 4.825 1.00 78.69 104 ARG A C 1
ATOM 827 O O . ARG A 1 104 ? 11.005 -4.283 4.485 1.00 78.69 104 ARG A O 1
ATOM 834 N N . MET A 1 105 ? 9.056 -5.345 4.158 1.00 81.12 105 MET A N 1
ATOM 835 C CA . MET A 1 105 ? 9.488 -6.079 2.964 1.00 81.12 105 MET A CA 1
ATOM 836 C C . MET A 1 105 ? 9.884 -5.132 1.831 1.00 81.12 105 MET A C 1
ATOM 838 O O . MET A 1 105 ? 10.919 -5.324 1.192 1.00 81.12 105 MET A O 1
ATOM 842 N N . ILE A 1 106 ? 9.087 -4.085 1.604 1.00 83.44 106 ILE A N 1
ATOM 843 C CA . ILE A 1 106 ? 9.380 -3.063 0.597 1.00 83.44 106 ILE A CA 1
ATOM 844 C C . ILE A 1 106 ? 10.660 -2.308 0.962 1.00 83.44 106 ILE A C 1
ATOM 846 O O . ILE A 1 106 ? 11.500 -2.093 0.091 1.00 83.44 106 ILE A O 1
ATOM 850 N N . ALA A 1 107 ? 10.854 -1.956 2.235 1.00 84.44 107 ALA A N 1
ATOM 851 C CA . ALA A 1 107 ? 12.075 -1.309 2.705 1.00 84.44 107 ALA A CA 1
ATOM 852 C C . ALA A 1 107 ? 13.316 -2.193 2.492 1.00 84.44 107 ALA A C 1
ATOM 854 O O . ALA A 1 107 ? 14.331 -1.712 1.988 1.00 84.44 107 ALA A O 1
ATOM 855 N N . THR A 1 108 ? 13.230 -3.494 2.797 1.00 86.94 108 THR A N 1
ATOM 856 C CA . THR A 1 108 ? 14.309 -4.456 2.515 1.00 86.94 108 THR A CA 1
ATOM 857 C C . THR A 1 108 ? 14.614 -4.527 1.019 1.00 86.94 108 THR A C 1
ATOM 859 O O . THR A 1 108 ? 15.773 -4.433 0.625 1.00 86.94 108 THR A O 1
ATOM 862 N N . LEU A 1 109 ? 13.585 -4.622 0.174 1.00 85.94 109 LEU A N 1
ATOM 863 C CA . LEU A 1 109 ? 13.752 -4.685 -1.277 1.00 85.94 109 LEU A CA 1
ATOM 864 C C . LEU A 1 109 ? 14.383 -3.403 -1.841 1.00 85.94 109 LEU A C 1
ATOM 866 O O . LEU A 1 109 ? 15.293 -3.485 -2.664 1.00 85.94 109 LEU A O 1
ATOM 870 N N . LYS A 1 110 ? 13.969 -2.224 -1.360 1.00 86.31 110 LYS A N 1
ATOM 871 C CA . LYS A 1 110 ? 14.606 -0.943 -1.703 1.00 86.31 110 LYS A CA 1
ATOM 872 C C . LYS A 1 110 ? 16.078 -0.928 -1.308 1.00 86.31 110 LYS A C 1
ATOM 874 O O . LYS A 1 110 ? 16.910 -0.527 -2.113 1.00 86.31 110 LYS A O 1
ATOM 879 N N . ALA A 1 111 ? 16.415 -1.392 -0.104 1.00 86.75 111 ALA A N 1
ATOM 880 C CA . ALA A 1 111 ? 17.801 -1.458 0.349 1.00 86.75 111 ALA A CA 1
ATOM 881 C C . ALA A 1 111 ? 18.651 -2.376 -0.545 1.00 86.75 111 ALA A C 1
ATOM 883 O O . ALA A 1 111 ? 19.752 -1.991 -0.937 1.00 86.75 111 ALA A O 1
ATOM 884 N N . SER A 1 112 ? 18.124 -3.542 -0.933 1.00 85.88 112 SER A N 1
ATOM 885 C CA . SER A 1 112 ? 18.793 -4.448 -1.872 1.00 85.88 112 SER A CA 1
ATOM 886 C C . SER A 1 112 ? 18.980 -3.819 -3.254 1.00 85.88 112 SER A C 1
ATOM 888 O O . SER A 1 112 ? 20.073 -3.893 -3.803 1.00 85.88 112 SER A O 1
ATOM 890 N N . LEU A 1 113 ? 17.964 -3.148 -3.804 1.00 84.00 113 LEU A N 1
ATOM 891 C CA . LEU A 1 113 ? 18.066 -2.470 -5.103 1.00 84.00 113 LEU A CA 1
ATOM 892 C C . LEU A 1 113 ? 19.077 -1.315 -5.077 1.00 84.00 113 LEU A C 1
ATOM 894 O O . LEU A 1 113 ? 19.905 -1.201 -5.980 1.00 84.00 113 LEU A O 1
ATOM 898 N N . SER A 1 114 ? 19.072 -0.509 -4.015 1.00 81.00 114 SER A N 1
ATOM 899 C CA . SER A 1 114 ? 20.055 0.560 -3.799 1.00 81.00 114 SER A CA 1
ATOM 900 C C . SER A 1 114 ? 21.478 0.022 -3.625 1.00 81.00 114 SER A C 1
ATOM 902 O O . SER A 1 114 ? 22.444 0.671 -4.023 1.00 81.00 114 SER A O 1
ATOM 904 N N . PHE A 1 115 ? 21.637 -1.171 -3.048 1.00 81.38 115 PHE A N 1
ATOM 905 C CA . PHE A 1 115 ? 22.925 -1.859 -2.987 1.00 81.38 115 PHE A CA 1
ATOM 906 C C . PHE A 1 115 ? 23.366 -2.337 -4.377 1.00 81.38 115 PHE A C 1
ATOM 908 O O . PHE A 1 115 ? 24.482 -2.049 -4.808 1.00 81.38 115 PHE A O 1
ATOM 915 N N . CYS A 1 116 ? 22.461 -2.968 -5.130 1.00 73.38 116 CYS A N 1
ATOM 916 C CA . CYS A 1 116 ? 22.701 -3.391 -6.508 1.00 73.38 116 CYS A CA 1
ATOM 917 C C . CYS A 1 116 ? 23.086 -2.219 -7.429 1.00 73.38 116 CYS A C 1
ATOM 919 O O . CYS A 1 116 ? 23.848 -2.424 -8.373 1.00 73.38 116 CYS A O 1
ATOM 921 N N . GLN A 1 117 ? 22.612 -0.998 -7.160 1.00 71.88 117 GLN A N 1
ATOM 922 C CA . GLN A 1 117 ? 23.028 0.215 -7.875 1.00 71.88 117 GLN A CA 1
ATOM 923 C C . GLN A 1 117 ? 24.531 0.511 -7.709 1.00 71.88 117 GLN A C 1
ATOM 925 O O . GLN A 1 117 ? 25.181 0.945 -8.659 1.00 71.88 117 GLN A O 1
ATOM 930 N N . LYS A 1 118 ? 25.097 0.259 -6.521 1.00 73.75 118 LYS A N 1
ATOM 931 C CA . LYS A 1 118 ? 26.510 0.533 -6.200 1.00 73.75 118 LYS A CA 1
ATOM 932 C C . LYS A 1 118 ? 27.460 -0.537 -6.743 1.00 73.75 118 LYS A C 1
ATOM 934 O O . LYS A 1 118 ? 28.575 -0.211 -7.142 1.00 73.75 118 LYS A O 1
ATOM 939 N N . ASP A 1 119 ? 26.991 -1.778 -6.847 1.00 79.31 119 ASP A N 1
ATOM 940 C CA . ASP A 1 119 ? 27.793 -2.939 -7.256 1.00 79.31 119 ASP A CA 1
ATOM 941 C C . ASP A 1 119 ? 27.649 -3.324 -8.739 1.00 79.31 119 ASP A C 1
ATOM 943 O O . ASP A 1 119 ? 27.837 -4.483 -9.122 1.00 79.31 119 ASP A O 1
ATOM 947 N N . PHE A 1 120 ? 27.397 -2.348 -9.621 1.00 80.94 120 PHE A N 1
ATOM 948 C CA . PHE A 1 120 ? 27.367 -2.598 -11.070 1.00 80.94 120 PHE A CA 1
ATOM 949 C C . PHE A 1 120 ? 28.643 -3.297 -11.564 1.00 80.94 120 PHE A C 1
ATOM 951 O O . PHE A 1 120 ? 28.576 -4.170 -12.421 1.00 80.94 120 PHE A O 1
ATOM 958 N N . SER A 1 121 ? 29.807 -2.967 -10.998 1.00 79.12 121 SER A N 1
ATOM 959 C CA . SER A 1 121 ? 31.079 -3.604 -11.361 1.00 79.12 121 SER A CA 1
ATOM 960 C C . SER A 1 121 ? 31.085 -5.114 -11.107 1.00 79.12 121 SER A C 1
ATOM 962 O O . SER A 1 121 ? 31.595 -5.857 -11.940 1.00 79.12 121 SER A O 1
ATOM 964 N N . VAL A 1 122 ? 30.501 -5.575 -9.998 1.00 81.12 122 VAL A N 1
ATOM 965 C CA . VAL A 1 122 ? 30.421 -7.005 -9.652 1.00 81.12 122 VAL A CA 1
ATOM 966 C C . VAL A 1 122 ? 29.437 -7.717 -10.578 1.00 81.12 122 VAL A C 1
ATOM 968 O O . VAL A 1 122 ? 29.745 -8.780 -11.116 1.00 81.12 122 VAL A O 1
ATOM 971 N N . PHE A 1 123 ? 28.282 -7.094 -10.827 1.00 82.12 123 PHE A N 1
ATOM 972 C CA . PHE A 1 123 ? 27.300 -7.580 -11.795 1.00 82.12 123 PHE A CA 1
ATOM 973 C C . PHE A 1 123 ? 27.907 -7.706 -13.200 1.00 82.12 123 PHE A C 1
ATOM 975 O O . PHE A 1 123 ? 27.803 -8.755 -13.830 1.00 82.12 123 PHE A O 1
ATOM 982 N N . TRP A 1 124 ? 28.614 -6.672 -13.657 1.00 81.75 124 TRP A N 1
ATOM 983 C CA . TRP A 1 124 ? 29.271 -6.625 -14.961 1.00 81.75 124 TRP A CA 1
ATOM 984 C C . TRP A 1 124 ? 30.325 -7.726 -15.125 1.00 81.75 124 TRP A C 1
ATOM 986 O O . TRP A 1 124 ? 30.353 -8.398 -16.153 1.00 81.75 124 TRP A O 1
ATOM 996 N N . GLN A 1 125 ? 31.151 -7.965 -14.100 1.00 82.56 125 GLN A N 1
ATOM 997 C CA . GLN A 1 125 ? 32.136 -9.053 -14.112 1.00 82.56 125 GLN A CA 1
ATOM 998 C C . GLN A 1 125 ? 31.473 -10.430 -14.212 1.00 82.56 125 GLN A C 1
ATOM 1000 O O . GLN A 1 125 ? 31.912 -11.269 -14.997 1.00 82.56 125 GLN A O 1
ATOM 1005 N N . LYS A 1 126 ? 30.379 -10.651 -13.474 1.00 83.44 126 LYS A N 1
ATOM 1006 C CA . LYS A 1 126 ? 29.620 -11.903 -13.544 1.00 83.44 126 LYS A CA 1
ATOM 1007 C C . LYS A 1 126 ? 29.024 -12.132 -14.935 1.00 83.44 126 LYS A C 1
ATOM 1009 O O . LYS A 1 126 ? 29.153 -13.219 -15.481 1.00 83.44 126 LYS A O 1
ATOM 1014 N N . VAL A 1 127 ? 28.426 -11.101 -15.532 1.00 80.31 127 VAL A N 1
ATOM 1015 C CA . VAL A 1 127 ? 27.820 -11.187 -16.871 1.00 80.31 127 VAL A CA 1
ATOM 1016 C C . VAL A 1 127 ? 28.868 -11.481 -17.949 1.00 80.31 127 VAL A C 1
ATOM 1018 O O . VAL A 1 127 ? 28.625 -12.323 -18.811 1.00 80.31 127 VAL A O 1
ATOM 1021 N N . ILE A 1 128 ? 30.047 -10.851 -17.879 1.00 81.38 128 ILE A N 1
ATOM 1022 C CA . ILE A 1 128 ? 31.155 -11.143 -18.803 1.00 81.38 128 ILE A CA 1
ATOM 1023 C C . ILE A 1 128 ? 31.646 -12.585 -18.640 1.00 81.38 128 ILE A C 1
ATOM 1025 O O . ILE A 1 128 ? 31.924 -13.243 -19.639 1.00 81.38 128 ILE A O 1
ATOM 1029 N N . SER A 1 129 ? 31.745 -13.076 -17.401 1.00 81.50 129 SER A N 1
ATOM 1030 C CA . SER A 1 129 ? 32.181 -14.446 -17.116 1.00 81.50 129 SER A CA 1
ATOM 1031 C C . SER A 1 129 ? 31.181 -15.492 -17.614 1.00 81.50 129 SER A C 1
ATOM 1033 O O . SER A 1 129 ? 31.589 -16.515 -18.156 1.00 81.50 129 SER A O 1
ATOM 1035 N N . ASP A 1 130 ? 29.883 -15.249 -17.431 1.00 81.25 130 ASP A N 1
ATOM 1036 C CA . ASP A 1 130 ? 28.840 -16.221 -17.763 1.00 81.25 130 ASP A CA 1
ATOM 1037 C C . ASP A 1 130 ? 28.511 -16.222 -19.266 1.00 81.25 130 ASP A C 1
ATOM 1039 O O . ASP A 1 130 ? 28.206 -17.276 -19.830 1.00 81.25 130 ASP A O 1
ATOM 1043 N N . LYS A 1 131 ? 28.532 -15.053 -19.926 1.00 78.44 131 LYS A N 1
ATOM 1044 C CA . LYS A 1 131 ? 28.037 -14.889 -21.305 1.00 78.44 131 LYS A CA 1
ATOM 1045 C C . LYS A 1 131 ? 28.763 -13.788 -22.101 1.00 78.44 131 LYS A C 1
ATOM 1047 O O . LYS A 1 131 ? 28.151 -12.782 -22.466 1.00 78.44 131 LYS A O 1
ATOM 1052 N N . PRO A 1 132 ? 30.040 -13.980 -22.466 1.00 72.81 132 PRO A N 1
ATOM 1053 C CA . PRO A 1 132 ? 30.824 -12.949 -23.152 1.00 72.81 132 PRO A CA 1
ATOM 1054 C C . PRO A 1 132 ? 30.296 -12.603 -24.560 1.00 72.81 132 PRO A C 1
ATOM 1056 O O . PRO A 1 132 ? 30.258 -11.434 -24.935 1.00 72.81 132 PRO A O 1
ATOM 1059 N N . ALA A 1 133 ? 29.814 -13.593 -25.321 1.00 65.62 133 ALA A N 1
ATOM 1060 C CA . ALA A 1 133 ? 29.372 -13.397 -26.707 1.00 65.62 133 ALA A CA 1
ATOM 1061 C C . ALA A 1 133 ? 28.096 -12.539 -26.844 1.00 65.62 133 ALA A C 1
ATOM 1063 O O . ALA A 1 133 ? 27.946 -11.808 -27.821 1.00 65.62 133 ALA A O 1
ATOM 1064 N N . GLU A 1 134 ? 27.186 -12.594 -25.864 1.00 67.06 134 GLU A N 1
ATOM 1065 C CA . GLU A 1 134 ? 25.941 -11.806 -25.870 1.00 67.06 134 GLU A CA 1
ATOM 1066 C C . GLU A 1 134 ? 26.202 -10.320 -25.555 1.00 67.06 134 GLU A C 1
ATOM 1068 O O . GLU A 1 134 ? 25.470 -9.448 -26.021 1.00 67.06 134 GLU A O 1
ATOM 1073 N N . VAL A 1 135 ? 27.271 -10.015 -24.808 1.00 66.25 135 VAL A N 1
ATOM 1074 C CA . VAL A 1 135 ? 27.659 -8.639 -24.449 1.00 66.25 135 VAL A CA 1
ATOM 1075 C C . VAL A 1 135 ? 28.277 -7.905 -25.641 1.00 66.25 135 VAL A C 1
ATOM 1077 O O . VAL A 1 135 ? 27.978 -6.731 -25.859 1.00 66.25 135 VAL A O 1
ATOM 1080 N N . GLU A 1 136 ? 29.103 -8.594 -26.433 1.00 62.91 136 GLU A N 1
ATOM 1081 C CA . GLU A 1 136 ? 29.742 -8.035 -27.634 1.00 62.91 136 GLU A CA 1
ATOM 1082 C C . GLU A 1 136 ? 28.767 -7.876 -28.811 1.00 62.91 136 GLU A C 1
ATOM 1084 O O . GLU A 1 136 ? 28.899 -6.939 -29.597 1.00 62.91 136 GLU A O 1
ATOM 1089 N N . GLN A 1 137 ? 27.770 -8.762 -28.922 1.00 60.69 137 GLN A N 1
ATOM 1090 C CA . GLN A 1 137 ? 26.761 -8.747 -29.992 1.00 60.69 137 GLN A CA 1
ATOM 1091 C C . GLN A 1 137 ? 25.517 -7.909 -29.665 1.00 60.69 137 GLN A C 1
ATOM 1093 O O . GLN A 1 137 ? 24.630 -7.771 -30.509 1.00 60.69 137 GLN A O 1
ATOM 1098 N N . GLY A 1 138 ? 25.419 -7.356 -28.454 1.00 59.22 138 GLY A N 1
ATOM 1099 C CA . GLY A 1 138 ? 24.277 -6.553 -28.038 1.00 59.22 138 GLY A CA 1
ATOM 1100 C C . GLY A 1 138 ? 24.143 -5.280 -28.875 1.00 59.22 138 GLY A C 1
ATOM 1101 O O . GLY A 1 138 ? 24.835 -4.289 -28.637 1.00 59.22 138 GLY A O 1
ATOM 1102 N N . GLU A 1 139 ? 23.216 -5.280 -29.836 1.00 54.34 139 GLU A N 1
ATOM 1103 C CA . GLU A 1 139 ? 22.793 -4.085 -30.568 1.00 54.34 139 GLU A CA 1
ATOM 1104 C C . GLU A 1 139 ? 22.034 -3.136 -29.628 1.00 54.34 139 GLU A C 1
ATOM 1106 O O . GLU A 1 139 ? 20.805 -3.020 -29.646 1.00 54.34 139 GLU A O 1
ATOM 1111 N N . LEU A 1 140 ? 22.759 -2.408 -28.782 1.00 56.47 140 LEU A N 1
ATOM 1112 C CA . LEU A 1 140 ? 22.196 -1.227 -28.151 1.00 56.47 140 LEU A CA 1
ATOM 1113 C C . LEU A 1 140 ? 21.826 -0.265 -29.275 1.00 56.47 140 LEU A C 1
ATOM 1115 O O . LEU A 1 140 ? 22.686 0.135 -30.063 1.00 56.47 140 LEU A O 1
ATOM 1119 N N . ARG A 1 141 ? 20.542 0.105 -29.367 1.00 53.25 141 ARG A N 1
ATOM 1120 C CA . ARG A 1 141 ? 20.066 1.151 -30.280 1.00 53.25 141 ARG A CA 1
ATOM 1121 C C . ARG A 1 141 ? 20.776 2.454 -29.922 1.00 53.25 141 ARG A C 1
ATOM 1123 O O . ARG A 1 141 ? 20.263 3.248 -29.137 1.00 53.25 141 ARG A O 1
ATOM 1130 N N . GLN A 1 142 ? 21.967 2.666 -30.473 1.00 55.09 142 GLN A N 1
ATOM 1131 C CA . GLN A 1 142 ? 22.702 3.909 -30.319 1.00 55.09 142 GLN A CA 1
ATOM 1132 C C . GLN A 1 142 ? 21.768 5.021 -30.786 1.00 55.09 142 GLN A C 1
ATOM 1134 O O . GLN A 1 142 ? 21.249 4.975 -31.909 1.00 55.09 142 GLN A O 1
ATOM 1139 N N . GLN A 1 143 ? 21.498 6.001 -29.921 1.00 50.38 143 GLN A N 1
ATOM 1140 C CA . GLN A 1 143 ? 20.735 7.168 -30.340 1.00 50.38 143 GLN A CA 1
ATOM 1141 C C . GLN A 1 143 ? 21.430 7.755 -31.568 1.00 50.38 143 GLN A C 1
ATOM 1143 O O . GLN A 1 143 ? 22.613 8.098 -31.526 1.00 50.38 143 GLN A O 1
ATOM 1148 N N . ARG A 1 144 ? 20.701 7.827 -32.690 1.00 50.94 144 ARG A N 1
ATOM 1149 C CA . ARG A 1 144 ? 21.231 8.368 -33.943 1.00 50.94 144 ARG A CA 1
ATOM 1150 C C . ARG A 1 144 ? 21.790 9.759 -33.656 1.00 50.94 144 ARG A C 1
ATOM 1152 O O . ARG A 1 144 ? 21.021 10.675 -33.359 1.00 50.94 144 ARG A O 1
ATOM 1159 N N . LYS A 1 145 ? 23.112 9.922 -33.768 1.00 56.94 145 LYS A N 1
ATOM 1160 C CA . LYS A 1 145 ? 23.758 11.234 -33.670 1.00 56.94 145 LYS A CA 1
ATOM 1161 C C . LYS A 1 145 ? 23.093 12.150 -34.696 1.00 56.94 145 LYS A C 1
ATOM 1163 O O . LYS A 1 145 ? 23.110 11.865 -35.897 1.00 56.94 145 LYS A O 1
ATOM 1168 N N . ARG A 1 146 ? 22.462 13.233 -34.240 1.00 54.31 146 ARG A N 1
ATOM 1169 C CA . ARG A 1 146 ? 21.972 14.263 -35.159 1.00 54.31 146 ARG A CA 1
ATOM 1170 C C . ARG A 1 146 ? 23.204 14.935 -35.750 1.00 54.31 146 ARG A C 1
ATOM 1172 O O . ARG A 1 146 ? 23.952 15.576 -35.020 1.00 54.31 146 ARG A O 1
ATOM 1179 N N . LYS A 1 147 ? 23.440 14.760 -37.053 1.00 55.62 147 LYS A N 1
ATOM 1180 C CA . LYS A 1 147 ? 24.488 15.516 -37.745 1.00 55.62 147 LYS A CA 1
ATOM 1181 C C . LYS A 1 147 ? 24.156 16.999 -37.626 1.00 55.62 147 LYS A C 1
ATOM 1183 O O . LYS A 1 147 ? 23.041 17.403 -37.964 1.00 55.62 147 LYS A O 1
ATOM 1188 N N . ILE A 1 148 ? 25.110 17.786 -37.141 1.00 61.19 148 ILE A N 1
ATOM 1189 C CA . ILE A 1 148 ? 24.999 19.242 -37.167 1.00 61.19 148 ILE A CA 1
ATOM 1190 C C . ILE A 1 148 ? 24.878 19.644 -38.648 1.00 61.19 148 ILE A C 1
ATOM 1192 O O . ILE A 1 148 ? 25.592 19.091 -39.491 1.00 61.19 148 ILE A O 1
ATOM 1196 N N . PRO A 1 149 ? 23.930 20.520 -39.024 1.00 53.91 149 PRO A N 1
ATOM 1197 C CA . PRO A 1 149 ? 23.831 20.992 -40.397 1.00 53.91 149 PRO A CA 1
ATOM 1198 C C . PRO A 1 149 ? 25.155 21.632 -40.829 1.00 53.91 149 PRO A C 1
ATOM 1200 O O . PRO A 1 149 ? 25.641 22.525 -40.140 1.00 53.91 149 PRO A O 1
ATOM 1203 N N . LYS A 1 150 ? 25.685 21.236 -41.998 1.00 58.81 150 LYS A N 1
ATOM 1204 C CA . LYS A 1 150 ? 26.980 21.692 -42.558 1.00 58.81 150 LYS A CA 1
ATOM 1205 C C . LYS A 1 150 ? 27.231 23.206 -42.514 1.00 58.81 150 LYS A C 1
ATOM 1207 O O . LYS A 1 150 ? 28.369 23.643 -42.540 1.00 58.81 150 LYS A O 1
ATOM 1212 N N . ARG A 1 151 ? 26.175 24.023 -42.458 1.00 59.47 151 ARG A N 1
ATOM 1213 C CA . ARG A 1 151 ? 26.274 25.489 -42.356 1.00 59.47 151 ARG A CA 1
ATOM 1214 C C . ARG A 1 151 ? 26.927 25.990 -41.062 1.00 59.47 151 ARG A C 1
ATOM 1216 O O . ARG A 1 151 ? 27.321 27.147 -41.034 1.00 59.47 151 ARG A O 1
ATOM 1223 N N . PHE A 1 152 ? 26.997 25.159 -40.022 1.00 53.81 152 PHE A N 1
ATOM 1224 C CA . PHE A 1 152 ? 27.563 25.498 -38.713 1.00 53.81 152 PHE A CA 1
ATOM 1225 C C . PHE A 1 152 ? 28.897 24.783 -38.427 1.00 53.81 152 PHE A C 1
ATOM 1227 O O . PHE A 1 152 ? 29.342 24.779 -37.284 1.00 53.81 152 PHE A O 1
ATOM 1234 N N . GLU A 1 153 ? 29.533 24.164 -39.431 1.00 51.50 153 GLU A N 1
ATOM 1235 C CA . GLU A 1 153 ? 30.895 23.622 -39.304 1.00 51.50 153 GLU A CA 1
ATOM 1236 C C . GLU A 1 153 ? 31.903 24.784 -39.324 1.00 51.50 153 GLU A C 1
ATOM 1238 O O . GLU A 1 153 ? 32.507 25.102 -40.345 1.00 51.50 153 GLU A O 1
ATOM 1243 N N . THR A 1 154 ? 32.042 25.485 -38.200 1.00 48.88 154 THR A N 1
ATOM 1244 C CA . THR A 1 154 ? 33.219 26.320 -37.943 1.00 48.88 154 THR A CA 1
ATOM 1245 C C . THR A 1 154 ? 34.372 25.373 -37.605 1.00 48.88 154 THR A C 1
ATOM 1247 O O . THR A 1 154 ? 34.219 24.532 -36.722 1.00 48.88 154 THR A O 1
ATOM 1250 N N . ASN A 1 155 ? 35.510 25.500 -38.292 1.00 57.12 155 ASN A N 1
ATOM 1251 C CA . ASN A 1 155 ? 36.676 24.601 -38.206 1.00 57.12 155 ASN A CA 1
ATOM 1252 C C . ASN A 1 155 ? 37.368 24.506 -36.821 1.00 57.12 155 ASN A C 1
ATOM 1254 O O . ASN A 1 155 ? 38.406 23.863 -36.724 1.00 57.12 155 ASN A O 1
ATOM 1258 N N . ASP A 1 156 ? 36.805 25.088 -35.758 1.00 57.12 156 ASP A N 1
ATOM 1259 C CA . ASP A 1 156 ? 37.469 25.266 -34.457 1.00 57.12 156 ASP A CA 1
ATOM 1260 C C . ASP A 1 156 ? 36.666 24.736 -33.258 1.00 57.12 156 ASP A C 1
ATOM 1262 O O . ASP A 1 156 ? 36.866 25.174 -32.124 1.00 57.12 156 ASP A O 1
ATOM 1266 N N . LEU A 1 157 ? 35.741 23.794 -33.459 1.00 52.22 157 LEU A N 1
ATOM 1267 C CA . LEU A 1 157 ? 35.200 23.041 -32.326 1.00 52.22 157 LEU A CA 1
ATOM 1268 C C . LEU A 1 157 ? 35.985 21.734 -32.195 1.00 52.22 157 LEU A C 1
ATOM 1270 O O . LEU A 1 157 ? 35.945 20.928 -33.128 1.00 52.22 157 LEU A O 1
ATOM 1274 N N . PRO A 1 158 ? 36.695 21.500 -31.072 1.00 48.22 158 PRO A N 1
ATOM 1275 C CA . PRO A 1 158 ? 37.345 20.221 -30.848 1.00 48.22 158 PRO A CA 1
ATOM 1276 C C . PRO A 1 158 ? 36.270 19.147 -30.944 1.00 48.22 158 PRO A C 1
ATOM 1278 O O . PRO A 1 158 ? 35.213 19.272 -30.320 1.00 48.22 158 PRO A O 1
ATOM 1281 N N . GLU A 1 159 ? 36.519 18.121 -31.757 1.00 49.75 159 GLU A N 1
ATOM 1282 C CA . GLU A 1 159 ? 35.685 16.931 -31.802 1.00 49.75 159 GLU A CA 1
ATOM 1283 C C . GLU A 1 159 ? 35.593 16.364 -30.381 1.00 49.75 159 GLU A C 1
ATOM 1285 O O . GLU A 1 159 ? 36.434 15.582 -29.945 1.00 49.75 159 GLU A O 1
ATOM 1290 N N . GLN A 1 160 ? 34.570 16.757 -29.625 1.00 48.12 160 GLN A N 1
ATOM 1291 C CA . GLN A 1 160 ? 34.205 16.089 -28.387 1.00 48.12 160 GLN A CA 1
ATOM 1292 C C . GLN A 1 160 ? 33.554 14.765 -28.782 1.00 48.12 160 GLN A C 1
ATOM 1294 O O . GLN A 1 160 ? 32.340 14.567 -28.710 1.00 48.12 160 GLN A O 1
ATOM 1299 N N . GLN A 1 161 ? 34.387 13.843 -29.262 1.00 48.41 161 GLN A N 1
ATOM 1300 C CA . GLN A 1 161 ? 34.094 12.427 -29.256 1.00 48.41 161 GLN A CA 1
ATOM 1301 C C . GLN A 1 161 ? 34.049 12.003 -27.787 1.00 48.41 161 GLN A C 1
ATOM 1303 O O . GLN A 1 161 ? 35.024 11.500 -27.237 1.00 48.41 161 GLN A O 1
ATOM 1308 N N . ASN A 1 162 ? 32.905 12.208 -27.131 1.00 52.47 162 ASN A N 1
ATOM 1309 C CA . ASN A 1 162 ? 32.574 11.449 -25.931 1.00 52.47 162 ASN A CA 1
ATOM 1310 C C . ASN A 1 162 ? 32.392 9.989 -26.372 1.00 52.47 162 ASN A C 1
ATOM 1312 O O . ASN A 1 162 ? 31.279 9.541 -26.655 1.00 52.47 162 ASN A O 1
ATOM 1316 N N . ASN A 1 163 ? 33.509 9.275 -26.517 1.00 54.62 163 ASN A N 1
ATOM 1317 C CA . ASN A 1 163 ? 33.559 7.835 -26.717 1.00 54.62 163 ASN A CA 1
ATOM 1318 C C . ASN A 1 163 ? 33.212 7.180 -25.378 1.00 54.62 163 ASN A C 1
ATOM 1320 O O . ASN A 1 163 ? 34.088 6.674 -24.685 1.00 54.62 163 ASN A O 1
ATOM 1324 N N . LEU A 1 164 ? 31.932 7.251 -24.999 1.00 61.16 164 LEU A N 1
ATOM 1325 C CA . LEU A 1 164 ? 31.411 6.484 -23.874 1.00 61.16 164 LEU A CA 1
ATOM 1326 C C . LEU A 1 164 ? 31.638 5.000 -24.177 1.00 61.16 164 LEU A C 1
ATOM 1328 O O . LEU A 1 164 ? 31.206 4.496 -25.218 1.00 61.16 164 LEU A O 1
ATOM 1332 N N . SER A 1 165 ? 32.354 4.319 -23.288 1.00 68.50 165 SER A N 1
ATOM 1333 C CA . SER A 1 165 ? 32.641 2.892 -23.399 1.00 68.50 165 SER A CA 1
ATOM 1334 C C . SER A 1 165 ? 31.337 2.090 -23.369 1.00 68.50 165 SER A C 1
ATOM 1336 O O . SER A 1 165 ? 30.375 2.484 -22.710 1.00 68.50 165 SER A O 1
ATOM 1338 N N . LEU A 1 166 ? 31.292 0.928 -24.033 1.00 69.50 166 LEU A N 1
ATOM 1339 C CA . LEU A 1 166 ? 30.125 0.029 -23.997 1.00 69.50 166 LEU A CA 1
ATOM 1340 C C . LEU A 1 166 ? 29.670 -0.253 -22.557 1.00 69.50 166 LEU A C 1
ATOM 1342 O O . LEU A 1 166 ? 28.476 -0.233 -22.264 1.00 69.50 166 LEU A O 1
ATOM 1346 N N . LYS A 1 167 ? 30.633 -0.415 -21.642 1.00 76.75 167 LYS A N 1
ATOM 1347 C CA . LYS A 1 167 ? 30.385 -0.573 -20.205 1.00 76.75 167 LYS A CA 1
ATOM 1348 C C . LYS A 1 167 ? 29.605 0.605 -19.611 1.00 76.75 167 LYS A C 1
ATOM 1350 O O . LYS A 1 167 ? 28.693 0.387 -18.825 1.00 76.75 167 LYS A O 1
ATOM 1355 N N . GLU A 1 168 ? 29.945 1.836 -19.984 1.00 77.12 168 GLU A N 1
ATOM 1356 C CA . GLU A 1 168 ? 29.323 3.061 -19.462 1.00 77.12 168 GLU A CA 1
ATOM 1357 C C . GLU A 1 168 ? 27.895 3.238 -19.989 1.00 77.12 168 GLU A C 1
ATOM 1359 O O . GLU A 1 168 ? 27.017 3.704 -19.264 1.00 77.12 168 GLU A O 1
ATOM 1364 N N . ILE A 1 169 ? 27.628 2.796 -21.223 1.00 76.06 169 ILE A N 1
ATOM 1365 C CA . ILE A 1 169 ? 26.275 2.804 -21.792 1.00 76.06 169 ILE A CA 1
ATOM 1366 C C . ILE A 1 169 ? 25.376 1.806 -21.050 1.00 76.06 169 ILE A C 1
ATOM 1368 O O . ILE A 1 169 ? 24.278 2.170 -20.622 1.00 76.06 169 ILE A O 1
ATOM 1372 N N . TYR A 1 170 ? 25.843 0.571 -20.843 1.00 80.56 170 TYR A N 1
ATOM 1373 C CA . TYR A 1 170 ? 25.104 -0.423 -20.057 1.00 80.56 170 TYR A CA 1
ATOM 1374 C C . TYR A 1 170 ? 24.930 0.008 -18.601 1.00 80.56 170 TYR A C 1
ATOM 1376 O O . TYR A 1 170 ? 23.862 -0.196 -18.027 1.00 80.56 170 TYR A O 1
ATOM 1384 N N . GLN A 1 171 ? 25.942 0.651 -18.017 1.00 83.38 171 GLN A N 1
ATOM 1385 C CA . GLN A 1 171 ? 25.855 1.207 -16.672 1.00 83.38 171 GLN A CA 1
ATOM 1386 C C . GLN A 1 171 ? 24.761 2.275 -16.578 1.00 83.38 171 GLN A C 1
ATOM 1388 O O . GLN A 1 171 ? 23.957 2.241 -15.650 1.00 83.38 171 GLN A O 1
ATOM 1393 N N . SER A 1 172 ? 24.689 3.187 -17.5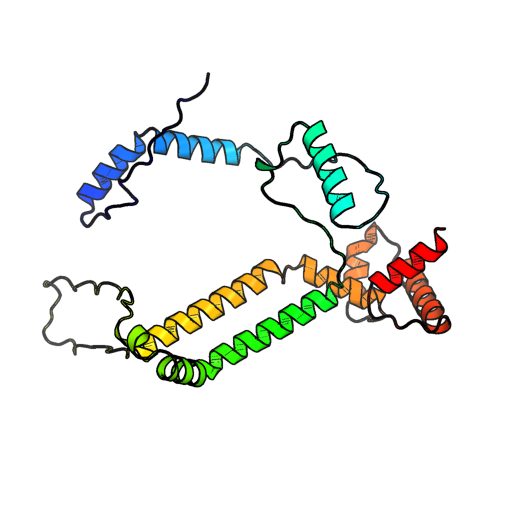52 1.00 82.06 172 SER A N 1
ATOM 1394 C CA . SER A 1 172 ? 23.651 4.220 -17.594 1.00 82.06 172 SER A CA 1
ATOM 1395 C C . SER A 1 172 ? 22.248 3.615 -17.661 1.00 82.06 172 SER A C 1
ATOM 1397 O O . SER A 1 172 ? 21.370 4.037 -16.915 1.00 82.06 172 SER A O 1
ATOM 1399 N N . GLN A 1 173 ? 22.032 2.618 -18.524 1.00 81.69 173 GLN A N 1
ATOM 1400 C CA . GLN A 1 173 ? 20.731 1.951 -18.646 1.00 81.69 173 GLN A CA 1
ATOM 1401 C C . GLN A 1 173 ? 20.365 1.156 -17.394 1.00 81.69 173 GLN A C 1
ATOM 1403 O O . GLN A 1 173 ? 19.216 1.167 -16.964 1.00 81.69 173 GLN A O 1
ATOM 1408 N N . TYR A 1 174 ? 21.340 0.476 -16.794 1.00 84.88 174 TYR A N 1
ATOM 1409 C CA . TYR A 1 174 ? 21.139 -0.266 -15.558 1.00 84.88 174 TYR A CA 1
ATOM 1410 C C . TYR A 1 174 ? 20.669 0.654 -14.429 1.00 84.88 174 TYR A C 1
ATOM 1412 O O . TYR A 1 174 ? 19.669 0.361 -13.778 1.00 84.88 174 TYR A O 1
ATOM 1420 N N . VAL A 1 175 ? 21.344 1.792 -14.238 1.00 84.00 175 VAL A N 1
ATOM 1421 C CA . VAL A 1 175 ? 20.954 2.785 -13.229 1.00 84.00 175 VAL A CA 1
ATOM 1422 C C . VAL A 1 175 ? 19.561 3.342 -13.522 1.00 84.00 175 VAL A C 1
ATOM 1424 O O . VAL A 1 175 ? 18.739 3.388 -12.614 1.00 84.00 175 VAL A O 1
ATOM 1427 N N . GLU A 1 176 ? 19.257 3.670 -14.782 1.00 86.38 176 GLU A N 1
ATOM 1428 C CA . GLU A 1 176 ? 17.933 4.169 -15.180 1.00 86.38 176 GLU A CA 1
ATOM 1429 C C . GLU A 1 176 ? 16.812 3.167 -14.859 1.00 86.38 176 GLU A C 1
ATOM 1431 O O . GLU A 1 176 ? 15.759 3.552 -14.349 1.00 86.38 176 GLU A O 1
ATOM 1436 N N . ILE A 1 177 ? 17.039 1.873 -15.105 1.00 86.38 177 ILE A N 1
ATOM 1437 C CA . ILE A 1 177 ? 16.073 0.815 -14.786 1.00 86.38 177 ILE A CA 1
ATOM 1438 C C . ILE A 1 177 ? 15.873 0.703 -13.273 1.00 86.38 177 ILE A C 1
ATOM 1440 O O . ILE A 1 177 ? 14.731 0.641 -12.815 1.00 86.38 177 ILE A O 1
ATOM 1444 N N . ILE A 1 178 ? 16.956 0.688 -12.491 1.00 86.69 178 ILE A N 1
ATOM 1445 C CA . ILE A 1 178 ? 16.872 0.609 -11.028 1.00 86.69 178 ILE A CA 1
ATOM 1446 C C . ILE A 1 178 ? 16.128 1.828 -10.466 1.00 86.69 178 ILE A C 1
ATOM 1448 O O . ILE A 1 178 ? 15.209 1.657 -9.664 1.00 86.69 178 ILE A O 1
ATOM 1452 N N . ASP A 1 179 ? 16.435 3.034 -10.942 1.00 88.69 179 ASP A N 1
ATOM 1453 C CA . ASP A 1 179 ? 15.761 4.265 -10.521 1.00 88.69 179 ASP A CA 1
ATOM 1454 C C . ASP A 1 179 ? 14.274 4.265 -10.905 1.00 88.69 179 ASP A C 1
ATOM 1456 O O . ASP A 1 179 ? 13.418 4.661 -10.108 1.00 88.69 179 ASP A O 1
ATOM 1460 N N . ALA A 1 180 ? 13.931 3.770 -12.099 1.00 87.75 180 ALA A N 1
ATOM 1461 C CA . ALA A 1 180 ? 12.543 3.625 -12.528 1.00 87.75 180 ALA A CA 1
ATOM 1462 C C . ALA A 1 180 ? 11.767 2.641 -11.637 1.00 87.75 180 ALA A C 1
ATOM 1464 O O . ALA A 1 180 ? 10.619 2.913 -11.276 1.00 87.75 180 ALA A O 1
ATOM 1465 N N . ILE A 1 181 ? 12.393 1.526 -11.243 1.00 86.62 181 ILE A N 1
ATOM 1466 C CA . ILE A 1 181 ? 11.803 0.547 -10.321 1.00 86.62 181 ILE A CA 1
ATOM 1467 C C . ILE A 1 181 ? 11.596 1.174 -8.940 1.00 86.62 181 ILE A C 1
ATOM 1469 O O . ILE A 1 181 ? 10.496 1.081 -8.394 1.00 86.62 181 ILE A O 1
ATOM 1473 N N . LEU A 1 182 ? 12.610 1.844 -8.387 1.00 86.88 182 LEU A N 1
ATOM 1474 C CA . LEU A 1 182 ? 12.513 2.514 -7.086 1.00 86.88 182 LEU A CA 1
ATOM 1475 C C . LEU A 1 182 ? 11.387 3.555 -7.082 1.00 86.88 182 LEU A C 1
ATOM 1477 O O . LEU A 1 182 ? 10.522 3.529 -6.207 1.00 86.88 182 LEU A O 1
ATOM 1481 N N . LYS A 1 183 ? 11.311 4.384 -8.127 1.00 88.12 183 LYS A N 1
ATOM 1482 C CA . LYS A 1 183 ? 10.250 5.384 -8.283 1.00 88.12 183 LYS A CA 1
ATOM 1483 C C . LYS A 1 183 ? 8.860 4.758 -8.408 1.00 88.12 183 LYS A C 1
ATOM 1485 O O . LYS A 1 183 ? 7.886 5.300 -7.878 1.00 88.12 183 LYS A O 1
ATOM 1490 N N . ALA A 1 184 ? 8.738 3.628 -9.102 1.00 85.00 184 ALA A N 1
ATOM 1491 C CA . ALA A 1 184 ? 7.474 2.904 -9.209 1.00 85.00 184 ALA A CA 1
ATOM 1492 C C . ALA A 1 184 ? 7.030 2.335 -7.851 1.00 85.00 184 ALA A C 1
ATOM 1494 O O . ALA A 1 184 ? 5.844 2.400 -7.522 1.00 85.00 184 ALA A O 1
ATOM 1495 N N . LEU A 1 185 ? 7.970 1.828 -7.046 1.00 84.12 185 LEU A N 1
ATOM 1496 C CA . LEU A 1 185 ? 7.698 1.357 -5.687 1.00 84.12 185 LEU A CA 1
ATOM 1497 C C . LEU A 1 185 ? 7.237 2.497 -4.777 1.00 84.12 185 LEU A C 1
ATOM 1499 O O . LEU A 1 185 ? 6.242 2.331 -4.074 1.00 84.12 185 LEU A O 1
ATOM 1503 N N . ASP A 1 186 ? 7.898 3.654 -4.829 1.00 83.62 186 ASP A N 1
ATOM 1504 C CA . ASP A 1 186 ? 7.482 4.846 -4.079 1.00 83.62 186 ASP A CA 1
ATOM 1505 C C . ASP A 1 186 ? 6.069 5.279 -4.466 1.00 83.62 186 ASP A C 1
ATOM 1507 O O . ASP A 1 186 ? 5.199 5.437 -3.613 1.00 83.62 186 ASP A O 1
ATOM 1511 N N . THR A 1 187 ? 5.811 5.396 -5.770 1.00 80.50 187 THR A N 1
ATOM 1512 C CA . THR A 1 187 ? 4.509 5.842 -6.283 1.00 80.50 187 THR A CA 1
ATOM 1513 C C . THR A 1 187 ? 3.382 4.892 -5.872 1.00 80.50 187 THR A C 1
ATOM 1515 O O . THR A 1 187 ? 2.273 5.337 -5.587 1.00 80.50 187 THR A O 1
ATOM 1518 N N . ARG A 1 188 ? 3.650 3.581 -5.845 1.00 77.94 188 ARG A N 1
ATOM 1519 C CA . ARG A 1 188 ? 2.635 2.560 -5.570 1.00 77.94 188 ARG A CA 1
ATOM 1520 C C . ARG A 1 188 ? 2.392 2.324 -4.080 1.00 77.94 188 ARG A C 1
ATOM 1522 O O . ARG A 1 188 ? 1.247 2.090 -3.707 1.00 77.94 188 ARG A O 1
ATOM 1529 N N . PHE A 1 189 ? 3.436 2.343 -3.253 1.00 73.25 189 PHE A N 1
ATOM 1530 C CA . PHE A 1 189 ? 3.351 1.888 -1.861 1.00 73.25 189 PHE A CA 1
ATOM 1531 C C . PHE A 1 189 ? 3.577 2.984 -0.816 1.00 73.25 189 PHE A C 1
ATOM 1533 O O . PHE A 1 189 ? 3.188 2.802 0.331 1.00 73.25 189 PHE A O 1
ATOM 1540 N N . GLU A 1 190 ? 4.149 4.136 -1.172 1.00 75.06 190 GLU A N 1
ATOM 1541 C CA . GLU A 1 190 ? 4.342 5.255 -0.239 1.00 75.06 190 GLU A CA 1
ATOM 1542 C C . GLU A 1 190 ? 3.279 6.351 -0.388 1.00 75.06 190 GLU A C 1
ATOM 1544 O O . GLU A 1 190 ? 3.573 7.550 -0.374 1.00 75.06 190 GLU A O 1
ATOM 1549 N N . SER A 1 191 ? 2.012 5.957 -0.508 1.00 80.19 191 SER A N 1
ATOM 1550 C CA . SER A 1 191 ? 0.920 6.930 -0.497 1.00 80.19 191 SER A CA 1
ATOM 1551 C C . SER A 1 191 ? 0.782 7.587 0.885 1.00 80.19 191 SER A C 1
ATOM 1553 O O . SER A 1 191 ? 1.105 6.998 1.920 1.00 80.19 191 SER A O 1
ATOM 1555 N N . LYS A 1 192 ? 0.278 8.829 0.920 1.00 83.31 192 LYS A N 1
ATOM 1556 C CA . LYS A 1 192 ? 0.003 9.541 2.184 1.00 83.31 192 LYS A CA 1
ATOM 1557 C C . LYS A 1 192 ? -0.956 8.748 3.078 1.00 83.31 192 LYS A C 1
ATOM 1559 O O . LYS A 1 192 ? -0.736 8.677 4.281 1.00 83.31 192 LYS A O 1
ATOM 1564 N N . SER A 1 193 ? -1.968 8.124 2.475 1.00 83.44 193 SER A N 1
ATOM 1565 C CA . SER A 1 193 ? -2.944 7.286 3.173 1.00 83.44 193 SER A CA 1
ATOM 1566 C C . SER A 1 193 ? -2.296 6.048 3.787 1.00 83.44 193 SER A C 1
ATOM 1568 O O . SER A 1 193 ? -2.571 5.733 4.935 1.00 83.44 193 SER A O 1
ATOM 1570 N N . PHE A 1 194 ? -1.383 5.386 3.069 1.00 81.44 194 PHE A N 1
ATOM 1571 C CA . PHE A 1 194 ? -0.660 4.228 3.599 1.00 81.44 194 PHE A CA 1
ATOM 1572 C C . PHE A 1 194 ? 0.219 4.603 4.798 1.00 81.44 194 PHE A C 1
ATOM 1574 O O . PHE A 1 194 ? 0.204 3.910 5.811 1.00 81.44 194 PHE A O 1
ATOM 1581 N N . LYS A 1 195 ? 0.928 5.740 4.722 1.00 83.75 195 LYS A N 1
ATOM 1582 C CA . LYS A 1 195 ? 1.711 6.263 5.856 1.00 83.75 195 LYS A CA 1
ATOM 1583 C C . LYS A 1 195 ? 0.820 6.544 7.066 1.00 83.75 195 LYS A C 1
ATOM 1585 O O . LYS A 1 195 ? 1.174 6.165 8.171 1.00 83.75 195 LYS A O 1
ATOM 1590 N N . PHE A 1 196 ? -0.351 7.139 6.853 1.00 87.12 196 PHE A N 1
ATOM 1591 C CA . PHE A 1 196 ? -1.306 7.396 7.930 1.00 87.12 196 PHE A CA 1
ATOM 1592 C C . PHE A 1 196 ? -1.871 6.107 8.551 1.00 87.12 196 PHE A C 1
ATOM 1594 O O . PHE A 1 196 ? -1.985 6.019 9.767 1.00 87.12 196 PHE A O 1
ATOM 1601 N N . ILE A 1 197 ? -2.156 5.076 7.749 1.00 84.88 197 ILE A N 1
ATOM 1602 C CA . ILE A 1 197 ? -2.577 3.762 8.265 1.00 84.88 197 ILE A CA 1
ATOM 1603 C C . ILE A 1 197 ? -1.473 3.127 9.121 1.00 84.88 197 ILE A C 1
ATOM 1605 O O . ILE A 1 197 ? -1.773 2.585 10.179 1.00 84.88 197 ILE A O 1
ATOM 1609 N N . LEU A 1 198 ? -0.206 3.235 8.709 1.00 83.50 198 LEU A N 1
ATOM 1610 C CA . LEU A 1 198 ? 0.927 2.748 9.502 1.00 83.50 198 LEU A CA 1
ATOM 1611 C C . LEU A 1 198 ? 1.046 3.491 10.844 1.00 83.50 198 LEU A C 1
ATOM 1613 O O . LEU A 1 198 ? 1.306 2.868 11.867 1.00 83.50 198 LEU A O 1
ATOM 1617 N N . GLU A 1 199 ? 0.818 4.807 10.853 1.00 87.50 199 GLU A N 1
ATOM 1618 C CA . GLU A 1 199 ? 0.777 5.602 12.088 1.00 87.50 199 GLU A CA 1
ATOM 1619 C C . GLU A 1 199 ? -0.360 5.143 13.020 1.00 87.50 199 GLU A C 1
ATOM 1621 O O . GLU A 1 199 ? -0.163 5.072 14.231 1.00 87.50 199 GLU A O 1
ATOM 1626 N N . ILE A 1 200 ? -1.531 4.794 12.471 1.00 87.81 200 ILE A N 1
ATOM 1627 C CA . ILE A 1 200 ? -2.654 4.235 13.243 1.00 87.81 200 ILE A CA 1
ATOM 1628 C C . ILE A 1 200 ? -2.307 2.851 13.797 1.00 87.81 200 ILE A C 1
ATOM 1630 O O . ILE A 1 200 ? -2.584 2.580 14.961 1.00 87.81 200 ILE A O 1
ATOM 1634 N N . GLU A 1 201 ? -1.700 1.979 12.991 1.00 85.56 201 GLU A N 1
ATOM 1635 C CA . GLU A 1 201 ? -1.258 0.650 13.431 1.00 85.56 201 GLU A CA 1
ATOM 1636 C C . GLU A 1 201 ? -0.268 0.765 14.599 1.00 85.56 201 GLU A C 1
ATOM 1638 O O . GLU A 1 201 ? -0.468 0.140 15.638 1.00 85.56 201 GLU A O 1
ATOM 1643 N N . GLN A 1 202 ? 0.736 1.638 14.479 1.00 86.81 202 GLN A N 1
ATOM 1644 C CA . GLN A 1 202 ? 1.688 1.943 15.554 1.00 86.81 202 GLN A CA 1
ATOM 1645 C C . GLN A 1 202 ? 0.985 2.476 16.805 1.00 86.81 202 GLN A C 1
ATOM 1647 O O . GLN A 1 202 ? 1.266 2.024 17.916 1.00 86.81 202 GLN A O 1
ATOM 1652 N N . PHE A 1 203 ? 0.024 3.385 16.622 1.00 89.94 203 PHE A N 1
ATOM 1653 C CA . PHE A 1 203 ? -0.780 3.899 17.720 1.00 89.94 203 PHE A CA 1
ATOM 1654 C C . PHE A 1 203 ? -1.520 2.782 18.446 1.00 89.94 203 PHE A C 1
ATOM 1656 O O . PHE A 1 203 ? -1.385 2.663 19.659 1.00 89.94 203 PHE A O 1
ATOM 1663 N N . LEU A 1 204 ? -2.231 1.908 17.740 1.00 86.44 204 LEU A N 1
ATOM 1664 C CA . LEU A 1 204 ? -2.965 0.804 18.362 1.00 86.44 204 LEU A CA 1
ATOM 1665 C C . LEU A 1 204 ? -2.052 -0.189 19.096 1.00 86.44 204 LEU A C 1
ATOM 1667 O O . LEU A 1 204 ? -2.465 -0.729 20.117 1.00 86.44 204 LEU A O 1
ATOM 1671 N N . LEU A 1 205 ? -0.812 -0.377 18.634 1.00 85.94 205 LEU A N 1
ATOM 1672 C CA . LEU A 1 205 ? 0.185 -1.247 19.272 1.00 85.94 205 LEU A CA 1
ATOM 1673 C C . LEU A 1 205 ? 0.858 -0.638 20.517 1.00 85.94 205 LEU A C 1
ATOM 1675 O O . LEU A 1 205 ? 1.597 -1.336 21.208 1.00 85.94 205 LEU A O 1
ATOM 1679 N N . GLY A 1 206 ? 0.606 0.636 20.831 1.00 85.19 206 GLY A N 1
ATOM 1680 C CA . GLY A 1 206 ? 1.134 1.286 22.038 1.00 85.19 206 GLY A CA 1
ATOM 1681 C C . GLY A 1 206 ? 2.135 2.420 21.795 1.00 85.19 206 GLY A C 1
ATOM 1682 O O . GLY A 1 206 ? 2.618 3.004 22.762 1.00 85.19 206 GLY A O 1
ATOM 1683 N N . ASP A 1 207 ? 2.433 2.775 20.541 1.00 86.75 207 ASP A N 1
ATOM 1684 C CA . ASP A 1 207 ? 3.308 3.910 20.225 1.00 86.75 207 ASP A CA 1
ATOM 1685 C C . ASP A 1 207 ? 2.525 5.235 20.172 1.00 86.75 207 ASP A C 1
ATOM 1687 O O . ASP A 1 207 ? 1.626 5.427 19.356 1.00 86.75 207 ASP A O 1
ATOM 1691 N N . ASP A 1 208 ? 2.882 6.190 21.028 1.00 89.00 208 ASP A N 1
ATOM 1692 C CA . ASP A 1 208 ? 2.217 7.496 21.112 1.00 89.00 208 ASP A CA 1
ATOM 1693 C C . ASP A 1 208 ? 2.801 8.570 20.177 1.00 89.00 208 ASP A C 1
ATOM 1695 O O . ASP A 1 208 ? 2.293 9.694 20.155 1.00 89.00 208 ASP A O 1
ATOM 1699 N N . THR A 1 209 ? 3.814 8.249 19.362 1.00 89.50 209 THR A N 1
ATOM 1700 C CA . THR A 1 209 ? 4.543 9.217 18.518 1.00 89.50 209 THR A CA 1
ATOM 1701 C C . THR A 1 209 ? 3.623 10.102 17.665 1.00 89.50 209 THR A C 1
ATOM 1703 O O . THR A 1 209 ? 3.849 11.307 17.560 1.00 89.50 209 THR A O 1
ATOM 1706 N N . ASN A 1 210 ? 2.556 9.538 17.082 1.00 87.75 210 ASN A N 1
ATOM 1707 C CA . ASN A 1 210 ? 1.639 10.252 16.177 1.00 87.75 210 ASN A CA 1
ATOM 1708 C C . ASN A 1 210 ? 0.221 10.449 16.743 1.00 87.75 210 ASN A C 1
ATOM 1710 O O . ASN A 1 210 ? -0.695 10.836 16.012 1.00 87.75 210 ASN A O 1
ATOM 1714 N N . LYS A 1 211 ? 0.034 10.248 18.052 1.00 88.75 211 LYS A N 1
ATOM 1715 C CA . LYS A 1 211 ? -1.266 10.310 18.738 1.00 88.75 211 LYS A CA 1
ATOM 1716 C C . LYS A 1 211 ? -2.058 11.581 18.423 1.00 88.75 211 LYS A C 1
ATOM 1718 O O . LYS A 1 211 ? -3.187 11.500 17.951 1.00 88.75 211 LYS A O 1
ATOM 1723 N N . SER A 1 212 ? -1.463 12.760 18.607 1.00 89.00 212 SER A N 1
ATOM 1724 C CA . SER A 1 212 ? -2.157 14.044 18.407 1.00 89.00 212 SER A CA 1
ATOM 1725 C C . SER A 1 212 ? -2.665 14.244 16.977 1.00 89.00 212 SER A C 1
ATOM 1727 O O . SER A 1 212 ? -3.694 14.880 16.767 1.00 89.00 212 SER A O 1
ATOM 1729 N N . LYS A 1 213 ? -1.954 13.696 15.984 1.00 90.62 213 LYS A N 1
ATOM 1730 C CA . LYS A 1 213 ? -2.347 13.767 14.573 1.00 90.62 213 LYS A CA 1
ATOM 1731 C C . LYS A 1 213 ? -3.567 12.890 14.294 1.00 90.62 213 LYS A C 1
ATOM 1733 O O . LYS A 1 213 ? -4.464 13.326 13.581 1.00 90.62 213 LYS A O 1
ATOM 1738 N N . ILE A 1 214 ? -3.601 11.688 14.868 1.00 89.12 214 ILE A N 1
ATOM 1739 C CA . ILE A 1 214 ? -4.702 10.728 14.707 1.00 89.12 214 ILE A CA 1
ATOM 1740 C C . ILE A 1 214 ? -5.958 11.231 15.420 1.00 89.12 214 ILE A C 1
ATOM 1742 O O . ILE A 1 214 ? -7.026 11.251 14.816 1.00 89.12 214 ILE A O 1
ATOM 1746 N N . LEU A 1 215 ? -5.821 11.697 16.667 1.00 89.38 215 LEU A N 1
ATOM 1747 C CA . LEU A 1 215 ? -6.947 12.216 17.450 1.00 89.38 215 LEU A CA 1
ATOM 1748 C C . LEU A 1 215 ? -7.595 13.425 16.779 1.00 89.38 215 LEU A C 1
ATOM 1750 O O . LEU A 1 215 ? -8.812 13.493 16.706 1.00 89.38 215 LEU A O 1
ATOM 1754 N N . LYS A 1 216 ? -6.786 14.336 16.226 1.00 91.31 216 LYS A N 1
ATOM 1755 C CA . LYS A 1 216 ? -7.294 15.480 15.466 1.00 91.31 216 LYS A CA 1
ATOM 1756 C C . LYS A 1 216 ? -7.983 15.066 14.163 1.00 91.31 216 LYS A C 1
ATOM 1758 O O . LYS A 1 216 ? -8.928 15.713 13.741 1.00 91.31 216 LYS A O 1
ATOM 1763 N N . PHE A 1 217 ? -7.497 14.019 13.494 1.00 90.69 217 PHE A N 1
ATOM 1764 C CA . PHE A 1 217 ? -8.094 13.559 12.238 1.00 90.69 217 PHE A CA 1
ATOM 1765 C C . PHE A 1 217 ? -9.501 12.976 12.442 1.00 90.69 217 PHE A C 1
ATOM 1767 O O . PHE A 1 217 ? -10.350 13.171 11.582 1.00 90.69 217 PHE A O 1
ATOM 1774 N N . TYR A 1 218 ? -9.740 12.299 13.570 1.00 88.56 218 TYR A N 1
ATOM 1775 C CA . TYR A 1 218 ? -11.026 11.674 13.909 1.00 88.56 218 TYR A CA 1
ATOM 1776 C C . TYR A 1 218 ? -11.810 12.426 14.999 1.00 88.56 218 TYR A C 1
ATOM 1778 O O . TYR A 1 218 ? -12.696 11.842 15.614 1.00 88.56 218 TYR A O 1
ATOM 1786 N N . GLU A 1 219 ? -11.502 13.701 15.260 1.00 87.62 219 GLU A N 1
ATOM 1787 C CA . GLU A 1 219 ? -12.078 14.454 16.390 1.00 87.62 219 GLU A CA 1
ATOM 1788 C C . GLU A 1 219 ? -13.606 14.616 16.315 1.00 87.62 219 GLU A C 1
ATOM 1790 O O . GLU A 1 219 ? -14.266 14.735 17.345 1.00 87.62 219 GLU A O 1
ATOM 1795 N N . GLU A 1 220 ? -14.169 14.592 15.105 1.00 89.31 220 GLU A N 1
ATOM 1796 C CA . GLU A 1 220 ? -15.616 14.678 14.873 1.00 89.31 220 GLU A CA 1
ATOM 1797 C C . GLU A 1 220 ? -16.326 13.320 15.021 1.00 89.31 220 GLU A C 1
ATOM 1799 O O . GLU A 1 220 ? -17.502 13.275 15.381 1.00 89.31 220 GLU A O 1
ATOM 1804 N N . ASP A 1 221 ? -15.613 12.217 14.773 1.00 90.25 221 ASP A N 1
ATOM 1805 C CA . ASP A 1 221 ? -16.180 10.864 14.717 1.00 90.25 221 ASP A CA 1
ATOM 1806 C C . ASP A 1 221 ? -15.997 10.084 16.027 1.00 90.25 221 ASP A C 1
ATOM 1808 O O . ASP A 1 221 ? -16.800 9.208 16.361 1.00 90.25 221 ASP A O 1
ATOM 1812 N N . ILE A 1 222 ? -14.910 10.352 16.757 1.00 88.00 222 ILE A N 1
ATOM 1813 C CA . ILE A 1 222 ? -14.468 9.547 17.897 1.00 88.00 222 ILE A CA 1
ATOM 1814 C C . ILE A 1 222 ? -14.072 10.460 19.056 1.00 88.00 222 ILE A C 1
ATOM 1816 O O . ILE A 1 222 ? -13.227 11.337 18.911 1.00 88.00 222 ILE A O 1
ATOM 1820 N N . ASP A 1 223 ? -14.627 10.181 20.237 1.00 90.75 223 ASP A N 1
ATOM 1821 C CA . ASP A 1 223 ? -14.211 10.813 21.491 1.00 90.75 223 ASP A CA 1
ATOM 1822 C C . ASP A 1 223 ? -12.734 10.464 21.802 1.00 90.75 223 ASP A C 1
ATOM 1824 O O . ASP A 1 223 ? -12.424 9.286 22.050 1.00 90.75 223 ASP A O 1
ATOM 1828 N N . PRO A 1 224 ? -11.818 11.457 21.799 1.00 89.50 224 PRO A N 1
ATOM 1829 C CA . PR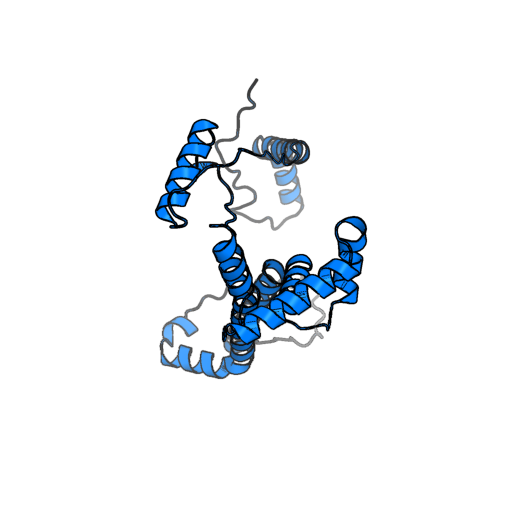O A 1 224 ? -10.390 11.225 21.989 1.00 89.50 224 PRO A CA 1
ATOM 1830 C C . PRO A 1 224 ? -10.046 10.594 23.338 1.00 89.50 224 PRO A C 1
ATOM 1832 O O . PRO A 1 224 ? -9.197 9.701 23.406 1.00 89.50 224 PRO A O 1
ATOM 1835 N N . ASP A 1 225 ? -10.709 11.032 24.407 1.00 89.06 225 ASP A N 1
ATOM 1836 C CA . ASP A 1 225 ? -10.426 10.568 25.763 1.00 89.06 225 ASP A CA 1
ATOM 1837 C C . ASP A 1 225 ? -10.886 9.122 25.922 1.00 89.06 225 ASP A C 1
ATOM 1839 O O . ASP A 1 225 ? -10.158 8.271 26.446 1.00 89.06 225 ASP A O 1
ATOM 1843 N N . ARG A 1 226 ? -12.064 8.806 25.375 1.00 90.81 226 ARG A N 1
ATOM 1844 C CA . ARG A 1 226 ? -12.582 7.438 25.357 1.00 90.81 226 ARG A CA 1
ATOM 1845 C C . ARG A 1 226 ? -11.675 6.496 24.570 1.00 90.81 226 ARG A C 1
ATOM 1847 O O . ARG A 1 226 ? -11.427 5.384 25.038 1.00 90.81 226 ARG A O 1
ATOM 1854 N N . LEU A 1 227 ? -11.173 6.921 23.410 1.00 89.69 227 LEU A N 1
ATOM 1855 C CA . LEU A 1 227 ? -10.282 6.106 22.581 1.00 89.69 227 LEU A CA 1
ATOM 1856 C C . LEU A 1 227 ? -8.985 5.761 23.321 1.00 89.69 227 LEU A C 1
ATOM 1858 O O . LEU A 1 227 ? -8.549 4.611 23.291 1.00 89.69 227 LEU A O 1
ATOM 1862 N N . ILE A 1 228 ? -8.393 6.736 24.018 1.00 90.19 228 ILE A N 1
ATOM 1863 C CA . ILE A 1 228 ? -7.177 6.527 24.813 1.00 90.19 228 ILE A CA 1
ATOM 1864 C C . ILE A 1 228 ? -7.441 5.513 25.922 1.00 90.19 228 ILE A C 1
ATOM 1866 O O . ILE A 1 228 ? -6.708 4.536 26.037 1.00 90.19 228 ILE A O 1
ATOM 1870 N N . VAL A 1 229 ? -8.504 5.707 26.708 1.00 91.75 229 VAL A N 1
ATOM 1871 C CA . VAL A 1 229 ? -8.837 4.796 27.812 1.00 91.75 229 VAL A CA 1
ATOM 1872 C C . VAL A 1 229 ? -9.061 3.375 27.295 1.00 91.75 229 VAL A C 1
ATOM 1874 O O . VAL A 1 229 ? -8.498 2.428 27.839 1.00 91.75 229 VAL A O 1
ATOM 1877 N N . GLN A 1 230 ? -9.837 3.214 26.221 1.00 89.44 230 GLN A N 1
ATOM 1878 C CA . GLN A 1 230 ? -10.125 1.900 25.643 1.00 89.44 230 GLN A CA 1
ATOM 1879 C C . GLN A 1 230 ? -8.870 1.205 25.115 1.00 89.44 230 GLN A C 1
ATOM 1881 O O . GLN A 1 230 ? -8.703 0.005 25.329 1.00 89.44 230 GLN A O 1
ATOM 1886 N N . ARG A 1 231 ? -7.975 1.949 24.463 1.00 90.12 231 ARG A N 1
ATOM 1887 C CA . ARG A 1 231 ? -6.690 1.427 23.997 1.00 90.12 231 ARG A CA 1
ATOM 1888 C C . ARG A 1 231 ? -5.816 0.963 25.161 1.00 90.12 231 ARG A C 1
ATOM 1890 O O . ARG A 1 231 ? -5.316 -0.154 25.116 1.00 90.12 231 ARG A O 1
ATOM 1897 N N . GLU A 1 232 ? -5.637 1.785 26.193 1.00 91.00 232 GLU A N 1
ATOM 1898 C CA . GLU A 1 232 ? -4.800 1.418 27.345 1.00 91.00 232 GLU A CA 1
ATOM 1899 C C . GLU A 1 232 ? -5.349 0.181 28.064 1.00 91.00 232 GLU A C 1
ATOM 1901 O O . GLU A 1 232 ? -4.595 -0.731 28.402 1.00 91.00 232 GLU A O 1
ATOM 1906 N N . MET A 1 233 ? -6.675 0.102 28.225 1.00 88.81 233 MET A N 1
ATOM 1907 C CA . MET A 1 233 ? -7.332 -1.088 28.767 1.00 88.81 233 MET A CA 1
ATOM 1908 C C . MET A 1 233 ? -7.060 -2.325 27.907 1.00 88.81 233 MET A C 1
ATOM 1910 O O . MET A 1 233 ? -6.700 -3.369 28.441 1.00 88.81 233 MET A O 1
ATOM 1914 N N . LEU A 1 234 ? -7.193 -2.212 26.584 1.00 87.12 234 LEU A N 1
ATOM 1915 C CA . LEU A 1 234 ? -6.920 -3.306 25.654 1.00 87.12 234 LEU A CA 1
ATOM 1916 C C . LEU A 1 234 ? -5.465 -3.792 25.762 1.00 87.12 234 LEU A C 1
ATOM 1918 O O . LEU A 1 234 ? -5.230 -4.992 25.880 1.00 87.12 234 LEU A O 1
ATOM 1922 N N . LEU A 1 235 ? -4.496 -2.873 25.771 1.00 86.62 235 LEU A N 1
ATOM 1923 C CA . LEU A 1 235 ? -3.074 -3.203 25.904 1.00 86.62 235 LEU A CA 1
ATOM 1924 C C . LEU A 1 235 ? -2.764 -3.875 27.246 1.00 86.62 235 LEU A C 1
ATOM 1926 O O . LEU A 1 235 ? -1.954 -4.798 27.297 1.00 86.62 235 LEU A O 1
ATOM 1930 N N . GLN A 1 236 ? -3.406 -3.433 28.329 1.00 86.75 236 GLN A N 1
ATOM 1931 C CA . GLN A 1 236 ? -3.246 -4.039 29.647 1.00 86.75 236 GLN A CA 1
ATOM 1932 C C . GLN A 1 236 ? -3.787 -5.472 29.679 1.00 86.75 236 GLN A C 1
ATOM 1934 O O . GLN A 1 236 ? -3.094 -6.378 30.134 1.00 86.75 236 GLN A O 1
ATOM 1939 N N . ILE A 1 237 ? -4.984 -5.692 29.134 1.00 85.75 237 ILE A N 1
ATOM 1940 C CA . ILE A 1 237 ? -5.599 -7.023 29.076 1.00 85.75 237 ILE A CA 1
ATOM 1941 C C . ILE A 1 237 ? -4.747 -7.984 28.233 1.00 85.75 237 ILE A C 1
ATOM 1943 O O . ILE A 1 237 ? -4.549 -9.137 28.605 1.00 85.75 237 ILE A O 1
ATOM 1947 N N . LEU A 1 238 ? -4.200 -7.510 27.113 1.00 81.50 238 LEU A N 1
ATOM 1948 C CA . LEU A 1 238 ? -3.363 -8.331 26.237 1.00 81.50 238 LEU A CA 1
ATOM 1949 C C . LEU A 1 238 ? -2.018 -8.698 26.879 1.00 81.50 238 LEU A C 1
ATOM 1951 O O . LEU A 1 238 ? -1.556 -9.826 26.712 1.00 81.50 238 LEU A O 1
ATOM 1955 N N . LYS A 1 239 ? -1.434 -7.797 27.681 1.00 83.00 239 LYS A N 1
ATOM 1956 C CA . LYS A 1 239 ? -0.264 -8.114 28.519 1.00 83.00 239 LYS A CA 1
ATOM 1957 C C . LYS A 1 239 ? -0.578 -9.186 29.561 1.00 83.00 239 LYS A C 1
ATOM 1959 O O . LYS A 1 239 ? 0.254 -10.050 29.807 1.00 83.00 239 LYS A O 1
ATOM 1964 N N . GLU A 1 240 ? -1.760 -9.136 30.172 1.00 83.38 240 GLU A N 1
ATOM 1965 C CA . GLU A 1 240 ? -2.203 -10.137 31.153 1.00 83.38 240 GLU A CA 1
ATOM 1966 C C . GLU A 1 240 ? -2.480 -11.505 30.515 1.00 83.38 240 GLU A C 1
ATOM 1968 O O . GLU A 1 240 ? -2.295 -12.533 31.161 1.00 83.38 240 GLU A O 1
ATOM 1973 N N . ALA A 1 241 ? -2.870 -11.525 29.239 1.00 77.56 241 ALA A N 1
ATOM 1974 C CA . ALA A 1 241 ? -3.102 -12.741 28.464 1.00 77.56 241 ALA A CA 1
ATOM 1975 C C . ALA A 1 241 ? -1.817 -13.408 27.919 1.00 77.56 241 ALA A C 1
ATOM 1977 O O . ALA A 1 241 ? -1.927 -14.411 27.215 1.00 77.56 241 ALA A O 1
ATOM 1978 N N . ASP A 1 242 ? -0.626 -12.866 28.217 1.00 69.19 242 ASP A N 1
ATOM 1979 C CA . ASP A 1 242 ? 0.684 -13.306 27.691 1.00 69.19 242 ASP A CA 1
ATOM 1980 C C . ASP A 1 242 ? 0.719 -13.411 26.150 1.00 69.19 242 ASP A C 1
ATOM 1982 O O . ASP A 1 242 ? 1.383 -14.268 25.565 1.00 69.19 242 ASP A O 1
ATOM 1986 N N . GLN A 1 243 ? -0.038 -12.544 25.465 1.00 69.75 243 GLN A N 1
ATOM 1987 C CA . GLN A 1 243 ? -0.049 -12.475 24.006 1.00 69.75 243 GLN A CA 1
ATOM 1988 C C . GLN A 1 243 ? 0.902 -11.378 23.522 1.00 69.75 243 GLN A C 1
ATOM 1990 O O . GLN A 1 243 ? 0.762 -10.205 23.871 1.00 69.75 243 GLN A O 1
ATOM 1995 N N . SER A 1 244 ? 1.872 -11.752 22.684 1.00 67.69 244 SER A N 1
ATOM 1996 C CA . SER A 1 244 ? 2.732 -10.796 21.989 1.00 67.69 244 SER A CA 1
ATOM 1997 C C . SER A 1 244 ? 1.921 -10.037 20.939 1.00 67.69 244 SER A C 1
ATOM 1999 O O . SER A 1 244 ? 1.439 -10.629 19.976 1.00 67.69 244 SER A O 1
ATOM 2001 N N . LEU A 1 245 ? 1.792 -8.726 21.118 1.00 68.62 245 LEU A N 1
ATOM 2002 C CA . LEU A 1 245 ? 1.213 -7.822 20.129 1.00 68.62 245 LEU A CA 1
ATOM 2003 C C . LEU A 1 245 ? 2.268 -7.459 19.088 1.00 68.62 245 LEU A C 1
ATOM 2005 O O . LEU A 1 245 ? 3.060 -6.540 19.296 1.00 68.62 245 LEU A O 1
ATOM 2009 N N . GLU A 1 246 ? 2.277 -8.177 17.970 1.00 69.94 246 GLU A N 1
ATOM 2010 C CA . GLU A 1 246 ? 3.141 -7.845 16.833 1.00 69.94 246 GLU A CA 1
ATOM 2011 C C . GLU A 1 246 ? 2.348 -7.188 15.696 1.00 69.94 246 GLU A C 1
ATOM 2013 O O . GLU A 1 246 ? 2.926 -6.499 14.852 1.00 69.94 246 GLU A O 1
ATOM 2018 N N . SER A 1 247 ? 1.023 -7.370 15.681 1.00 72.88 247 SER A N 1
ATOM 2019 C CA . SER A 1 247 ? 0.154 -6.978 14.578 1.00 72.88 247 SER A CA 1
ATOM 2020 C C . SER A 1 247 ? -1.221 -6.465 15.009 1.00 72.88 247 SER A C 1
ATOM 2022 O O . SER A 1 247 ? -1.821 -6.920 15.982 1.00 72.88 247 SER A O 1
ATOM 2024 N N . ILE A 1 248 ? -1.802 -5.587 14.183 1.00 76.50 248 ILE A N 1
ATOM 2025 C CA . ILE A 1 248 ? -3.226 -5.230 14.258 1.00 76.50 248 ILE A CA 1
ATOM 2026 C C . ILE A 1 248 ? -4.156 -6.446 14.096 1.00 76.50 248 ILE A C 1
ATOM 2028 O O . ILE A 1 248 ? -5.265 -6.460 14.625 1.00 76.50 248 ILE A O 1
ATOM 2032 N N . ASN A 1 249 ? -3.714 -7.487 13.389 1.00 75.38 249 ASN A N 1
ATOM 2033 C CA . ASN A 1 249 ? -4.457 -8.730 13.226 1.00 75.38 249 ASN A CA 1
ATOM 2034 C C . ASN A 1 249 ? -4.587 -9.480 14.556 1.00 75.38 249 ASN A C 1
ATOM 2036 O O . ASN A 1 249 ? -5.616 -10.104 14.792 1.00 75.38 249 ASN A O 1
ATOM 2040 N N . ASP A 1 250 ? -3.597 -9.378 15.444 1.00 77.12 250 ASP A N 1
ATOM 2041 C CA . ASP A 1 250 ? -3.662 -9.977 16.782 1.00 77.12 250 ASP A CA 1
ATOM 2042 C C . ASP A 1 250 ? -4.768 -9.308 17.605 1.00 77.12 250 ASP A C 1
ATOM 2044 O O . ASP A 1 250 ? -5.594 -9.988 18.214 1.00 77.12 250 ASP A O 1
ATOM 2048 N N . ILE A 1 251 ? -4.870 -7.976 17.509 1.00 78.44 251 ILE A N 1
ATOM 2049 C CA . ILE A 1 251 ? -5.963 -7.196 18.104 1.00 78.44 251 ILE A CA 1
ATOM 2050 C C . ILE A 1 251 ? -7.316 -7.634 17.531 1.00 78.44 251 ILE A C 1
ATOM 2052 O O . ILE A 1 251 ? -8.260 -7.874 18.281 1.00 78.44 251 ILE A O 1
ATOM 2056 N N . ILE A 1 252 ? -7.431 -7.757 16.206 1.00 80.56 252 ILE A N 1
ATOM 2057 C CA . ILE A 1 252 ? -8.682 -8.161 15.544 1.00 80.56 252 ILE A CA 1
ATOM 2058 C C . ILE A 1 252 ? -9.090 -9.579 15.957 1.00 80.56 252 ILE A C 1
ATOM 2060 O O . ILE A 1 252 ? -10.259 -9.813 16.262 1.00 80.56 252 ILE A O 1
ATOM 2064 N N . ASN A 1 253 ? -8.147 -10.522 15.995 1.00 78.88 253 ASN A N 1
ATOM 2065 C CA . ASN A 1 253 ? -8.399 -11.896 16.427 1.00 78.88 253 ASN A CA 1
ATOM 2066 C C . ASN A 1 253 ? -8.875 -11.935 17.879 1.00 78.88 253 ASN A C 1
ATOM 2068 O O . ASN A 1 253 ? -9.850 -12.623 18.182 1.00 78.88 253 ASN A O 1
ATOM 2072 N N . TYR A 1 254 ? -8.238 -11.150 18.750 1.00 80.38 254 TYR A N 1
ATOM 2073 C CA . TYR A 1 254 ? -8.651 -11.009 20.139 1.00 80.38 254 TYR A CA 1
ATOM 2074 C C . TYR A 1 254 ? -10.074 -10.452 20.247 1.00 80.38 254 TYR A C 1
ATOM 2076 O O . TYR A 1 254 ? -10.918 -11.043 20.908 1.00 80.38 254 TYR A O 1
ATOM 2084 N N . LEU A 1 255 ? -10.397 -9.366 19.541 1.00 80.19 255 LEU A N 1
ATOM 2085 C CA . LEU A 1 255 ? -11.740 -8.776 19.573 1.00 80.19 255 LEU A CA 1
ATOM 2086 C C . LEU A 1 255 ? -12.815 -9.708 18.995 1.00 80.19 255 LEU A C 1
ATOM 2088 O O . LEU A 1 255 ? -13.932 -9.756 19.510 1.00 80.19 255 LEU A O 1
ATOM 2092 N N . ASN A 1 256 ? -12.485 -10.475 17.954 1.00 78.12 256 ASN A N 1
ATOM 2093 C CA . ASN A 1 256 ? -13.396 -11.459 17.372 1.00 78.12 256 ASN A CA 1
ATOM 2094 C C . ASN A 1 256 ? -13.651 -12.650 18.304 1.00 78.12 256 ASN A C 1
ATOM 2096 O O . ASN A 1 256 ? -14.741 -13.216 18.252 1.00 78.12 256 ASN A O 1
ATOM 2100 N N . PHE A 1 257 ? -12.703 -13.007 19.175 1.00 72.94 257 PHE A N 1
ATOM 2101 C CA . PHE A 1 257 ? -12.902 -14.059 20.174 1.00 72.94 257 PHE A CA 1
ATOM 2102 C C . PHE A 1 257 ? -14.062 -13.741 21.132 1.00 72.94 257 PHE A C 1
ATOM 2104 O O . PHE A 1 257 ? -14.840 -14.633 21.442 1.00 72.94 257 PHE A O 1
ATOM 2111 N N . PHE A 1 258 ? -14.248 -12.475 21.525 1.00 66.38 258 PHE A N 1
ATOM 2112 C CA . PHE A 1 258 ? -15.355 -12.048 22.405 1.00 66.38 258 PHE A CA 1
ATOM 2113 C C . PHE A 1 258 ? -16.685 -11.823 21.683 1.00 66.38 258 PHE A C 1
ATOM 2115 O O . PHE A 1 258 ? -17.682 -11.480 22.320 1.00 66.38 258 PHE A O 1
ATOM 2122 N N . ARG A 1 259 ? -16.702 -11.936 20.351 1.00 60.31 259 ARG A N 1
ATOM 2123 C CA . ARG A 1 259 ? -17.904 -11.713 19.542 1.00 60.31 259 ARG A CA 1
ATOM 2124 C C . ARG A 1 259 ? -18.733 -12.991 19.347 1.00 60.31 259 ARG A C 1
ATOM 2126 O O . ARG A 1 259 ? -19.869 -12.882 18.888 1.00 60.31 259 ARG A O 1
ATOM 2133 N N . ASN A 1 260 ? -18.180 -14.154 19.701 1.00 44.53 260 ASN A N 1
ATOM 2134 C CA . ASN A 1 260 ? -18.866 -15.451 19.755 1.00 44.53 260 ASN A CA 1
ATOM 2135 C C . ASN A 1 260 ? -19.235 -15.803 21.197 1.00 44.53 260 ASN A C 1
ATOM 2137 O O . ASN A 1 260 ? -20.287 -16.456 21.372 1.00 44.53 260 ASN A O 1
#

InterPro domains:
  IPR025398 ZMYM1-like, RNase-like domain [PF14291] (52-101)

Organism: Helobdella robusta (NCBI:txid6412)

Sequence (260 aa):
MGLPFSSKKETAFIETGFNNRKKELEKFKLHERSQCHKEAVFKSHTMKLSEAEEMFVGFYGVESTTSAALYSVIKDVLLRFNLPLSNCRGQCYDGARNMAEAHRMIATLKASLSFCQKDFSVFWQKVISDKPAEVEQGELRQQRKRKIPKRFETNDLPEQQNNLSLKEIYQSQYVEIIDAILKALDTRFESKSFKFILEIEQFLLGDDTNKSKILKFYEEDIDPDRLIVQREMLLQILKEADQSLESINDIINYLNFFRN